Protein 6VOQ (pdb70)

Sequence (207 aa):
GMTEQQLREEMVQIGASLFSRGYATGSAGNLSLLLPDGNLLATPTGACLGELQAQRLSVVTLQGEWISGDKPSKEVTFHRAVYLHNPACKAIVHLHSHYLTALSCLQGLDPHNCIRPFTPYVVMRVGDVPVVPYYRPGDDRIAQALAGLAPRYNAFLLANHGPVVTGSSLREATNNTEELEETARLIFTLGNREIRYLTADEVKELR

Nearest PDB structures (foldseek):
  6voq-assembly1_A  TM=1.005E+00  e=3.680E-46  Klebsiella pneumoniae
  6vop-assembly1_A  TM=9.982E-01  e=2.047E-35  Escherichia coli
  1e4c-assembly1_P  TM=9.028E-01  e=2.929E-16  Escherichia coli
  7x78-assembly1_A  TM=9.027E-01  e=3.811E-15  Klebsiella pneumoniae
  2irp-assembly1_A  TM=8.419E-01  e=6.069E-13  Aquifex aeolicus VF5

Radius of gyration: 16.44 Å; Cα contacts (8 Å, |Δi|>4): 415; chains: 1; bounding box: 39×32×45 Å

Solvent-accessible surface area: 10432 Å² total; per-residue (Å²): 134,88,64,68,134,82,25,25,79,24,0,32,90,2,0,44,46,0,74,92,120,47,48,4,95,48,90,21,9,1,0,0,4,40,8,106,101,38,30,0,0,0,1,15,65,77,22,35,2,27,133,16,114,30,144,128,0,0,7,3,21,30,139,33,119,124,84,48,33,38,116,15,15,177,43,3,66,11,0,44,9,0,11,82,85,18,120,73,2,96,0,0,0,0,0,71,2,121,67,2,32,27,5,2,71,91,179,73,38,73,75,124,45,13,7,153,22,23,37,38,113,7,12,112,85,6,21,49,4,1,21,1,77,112,52,177,89,74,37,98,120,9,16,112,29,0,18,44,34,1,83,156,35,64,0,1,0,4,14,81,30,0,3,0,0,4,7,73,50,5,113,61,0,5,60,4,0,32,46,1,15,74,2,0,119,53,45,78,94,49,47,158,182,178,34,154,66,31,64,85,106,52,21,149,129,36,168

B-factor: mean 40.27, std 13.93, range [13.66, 108.91]

Structure (mmCIF, N/CA/C/O backbone):
data_6VOQ
#
_entry.id   6VOQ
#
_cell.length_a   76.436
_cell.length_b   76.436
_cell.length_c   181.682
_cell.angle_alpha   90.000
_cell.angle_beta   90.000
_cell.angle_gamma   90.000
#
_symmetry.space_group_name_H-M   'I 4 2 2'
#
loop_
_entity.id
_entity.type
_entity.pdbx_description
1 polymer Aldolase
2 non-polymer 'ZINC ION'
3 non-polymer 'CHLORIDE ION'
4 water water
#
loop_
_atom_site.group_PDB
_atom_site.id
_atom_site.type_symbol
_atom_site.label_atom_id
_atom_site.label_alt_id
_atom_site.label_comp_id
_atom_site.label_asym_id
_atom_site.label_entity_id
_atom_site.label_seq_id
_atom_site.pdbx_PDB_ins_code
_atom_site.Cartn_x
_atom_site.Cartn_y
_atom_site.Cartn_z
_atom_site.occupancy
_atom_site.B_iso_or_equiv
_atom_site.auth_seq_id
_atom_site.auth_comp_id
_atom_site.auth_asym_id
_atom_site.auth_atom_id
_atom_site.pdbx_PDB_model_num
ATOM 1 N N . GLY A 1 1 ? -8.45960 28.63795 42.62224 1.000 74.43801 0 GLY A N 1
ATOM 2 C CA . GLY A 1 1 ? -7.02911 28.86901 42.51945 1.000 63.00522 0 GLY A CA 1
ATOM 3 C C . GLY A 1 1 ? -6.23511 27.83741 43.29400 1.000 63.97518 0 GLY A C 1
ATOM 4 O O . GLY A 1 1 ? -6.52475 27.57322 44.46175 1.000 72.45991 0 GLY A O 1
ATOM 5 N N . MET A 1 2 ? -5.23701 27.25094 42.63810 1.000 57.87408 1 MET A N 1
ATOM 6 C CA . MET A 1 2 ? -4.37885 26.23290 43.23074 1.000 53.55727 1 MET A CA 1
ATOM 7 C C . MET A 1 2 ? -3.13340 26.87116 43.84406 1.000 52.86588 1 MET A C 1
ATOM 8 O O . MET A 1 2 ? -2.59485 27.85103 43.32269 1.000 54.49165 1 MET A O 1
ATOM 13 N N . THR A 1 3 ? -2.67616 26.30216 44.95856 1.000 53.65523 2 THR A N 1
ATOM 14 C CA . THR A 1 3 ? -1.45392 26.74439 45.61803 1.000 54.35513 2 THR A CA 1
ATOM 15 C C . THR A 1 3 ? -0.23090 26.04563 45.02843 1.000 53.88996 2 THR A C 1
ATOM 16 O O . THR A 1 3 ? -0.33658 25.06841 44.28361 1.000 58.19188 2 THR A O 1
ATOM 20 N N . GLU A 1 4 ? 0.95044 26.55938 45.39060 1.000 50.36976 3 GLU A N 1
ATOM 21 C CA . GLU A 1 4 ? 2.19440 25.96728 44.91108 1.000 46.74572 3 GLU A CA 1
ATOM 22 C C . GLU A 1 4 ? 2.32575 24.51396 45.34718 1.000 46.18948 3 GLU A C 1
ATOM 23 O O . GLU A 1 4 ? 2.84160 23.69041 44.58557 1.000 47.43876 3 GLU A O 1
ATOM 29 N N . GLN A 1 5 ? 1.87560 24.18640 46.56256 1.000 43.87681 4 GLN A N 1
ATOM 30 C CA . GLN A 1 5 ? 1.78036 22.79402 46.98813 1.000 48.57520 4 GLN A CA 1
ATOM 31 C C . GLN A 1 5 ? 1.09128 21.95531 45.92811 1.000 39.66035 4 GLN A C 1
ATOM 32 O O . GLN A 1 5 ? 1.67098 21.01574 45.37599 1.000 45.72829 4 GLN A O 1
ATOM 38 N N . GLN A 1 6 ? -0.16997 22.28535 45.64864 1.000 41.74212 5 GLN A N 1
ATOM 39 C CA . GLN A 1 6 ? -0.96456 21.47811 44.73867 1.000 45.77178 5 GLN A CA 1
ATOM 40 C C . GLN A 1 6 ? -0.43238 21.54874 43.32113 1.000 45.14262 5 GLN A C 1
ATOM 41 O O . GLN A 1 6 ? -0.52953 20.56560 42.57945 1.000 48.91855 5 GLN A O 1
ATOM 47 N N . LEU A 1 7 ? 0.13553 22.69170 42.93410 1.000 33.28354 6 LEU A N 1
ATOM 48 C CA . LEU A 1 7 ? 0.68997 22.81708 41.59393 1.000 34.57496 6 LEU A CA 1
ATOM 49 C C . LEU A 1 7 ? 1.91815 21.92639 41.43036 1.000 39.16349 6 LEU A C 1
ATOM 50 O O . LEU A 1 7 ? 2.03173 21.19251 40.44141 1.000 39.47581 6 LEU A O 1
ATOM 55 N N . ARG A 1 8 ? 2.83407 21.95311 42.40201 1.000 34.08042 7 ARG A N 1
ATOM 56 C CA . ARG A 1 8 ? 3.95533 21.02188 42.37101 1.000 34.94708 7 ARG A CA 1
ATOM 57 C C . ARG A 1 8 ? 3.45046 19.59080 42.37033 1.000 41.07415 7 ARG A C 1
ATOM 58 O O . ARG A 1 8 ? 3.94851 18.74189 41.62559 1.000 47.51787 7 ARG A O 1
ATOM 66 N N . GLU A 1 9 ? 2.44643 19.31706 43.19328 1.000 41.22080 8 GLU A N 1
ATOM 67 C CA . GLU A 1 9 ? 1.83214 18.00297 43.26078 1.000 45.67645 8 GLU A CA 1
ATOM 68 C C . GLU A 1 9 ? 1.21869 17.58459 41.92389 1.000 43.04703 8 GLU A C 1
ATOM 69 O O . GLU A 1 9 ? 1.48955 16.47648 41.43711 1.000 34.93132 8 GLU A O 1
ATOM 75 N N . GLU A 1 10 ? 0.40239 18.46218 41.32848 1.000 35.96446 9 GLU A N 1
ATOM 76 C CA . GLU A 1 10 ? -0.21996 18.18650 40.03999 1.000 37.86295 9 GLU A CA 1
ATOM 77 C C . GLU A 1 10 ? 0.82040 17.88874 38.96782 1.000 40.31518 9 GLU A C 1
ATOM 78 O O . GLU A 1 10 ? 0.61250 17.01460 38.11821 1.000 43.77164 9 GLU A O 1
ATOM 84 N N . MET A 1 11 ? 1.93897 18.61805 38.98038 1.000 32.83507 10 MET A N 1
ATOM 85 C CA . MET A 1 11 ? 2.95925 18.41133 37.96205 1.000 29.43835 10 MET A CA 1
ATOM 86 C C . MET A 1 11 ? 3.57602 17.02588 38.07628 1.000 26.69671 10 MET A C 1
ATOM 87 O O . MET A 1 11 ? 3.75346 16.34206 37.06681 1.000 31.52203 10 MET A O 1
ATOM 92 N N . VAL A 1 12 ? 3.91572 16.59904 39.29420 1.000 31.40544 11 VAL A N 1
ATOM 93 C CA . VAL A 1 12 ? 4.44224 15.25012 39.49985 1.000 32.31881 11 VAL A CA 1
ATOM 94 C C . VAL A 1 12 ? 3.43112 14.19722 39.05147 1.000 34.30145 11 VAL A C 1
ATOM 95 O O . VAL A 1 12 ? 3.77786 13.25036 38.33698 1.000 34.34411 11 VAL A O 1
ATOM 99 N N . GLN A 1 13 ? 2.17074 14.34206 39.46309 1.000 30.46173 12 GLN A N 1
ATOM 100 C CA . GLN A 1 13 ? 1.15997 13.34723 39.12153 1.000 38.68244 12 GLN A CA 1
ATOM 101 C C . GLN A 1 13 ? 0.94505 13.29203 37.61993 1.000 40.90363 12 GLN A C 1
ATOM 102 O O . GLN A 1 13 ? 0.90788 12.21194 37.02082 1.000 47.71139 12 GLN A O 1
ATOM 108 N N . ILE A 1 14 ? 0.80713 14.45417 36.99207 1.000 37.65175 13 ILE A N 1
ATOM 109 C CA . ILE A 1 14 ? 0.58066 14.47999 35.55850 1.000 35.67248 13 ILE A CA 1
ATOM 110 C C . ILE A 1 14 ? 1.76637 13.86801 34.81902 1.000 38.11109 13 ILE A C 1
ATOM 111 O O . ILE A 1 14 ? 1.58573 13.07031 33.89082 1.000 44.97131 13 ILE A O 1
ATOM 116 N N . GLY A 1 15 ? 2.98995 14.17402 35.25363 1.000 33.69406 14 GLY A N 1
ATOM 117 C CA . GLY A 1 15 ? 4.15707 13.52766 34.66736 1.000 26.50873 14 GLY A CA 1
ATOM 118 C C . GLY A 1 15 ? 4.08781 12.01287 34.74022 1.000 31.06252 14 GLY A C 1
ATOM 119 O O . GLY A 1 15 ? 4.28678 11.32423 33.73815 1.000 35.40528 14 GLY A O 1
ATOM 120 N N . ALA A 1 16 ? 3.77360 11.47694 35.91986 1.000 32.43888 15 ALA A N 1
ATOM 121 C CA . ALA A 1 16 ? 3.69374 10.02906 36.09319 1.000 37.99471 15 ALA A CA 1
ATOM 122 C C . ALA A 1 16 ? 2.61119 9.42119 35.20639 1.000 39.09447 15 ALA A C 1
ATOM 123 O O . ALA A 1 16 ? 2.80691 8.34678 34.62676 1.000 43.79104 15 ALA A O 1
ATOM 125 N N . SER A 1 17 ? 1.46180 10.09602 35.09550 1.000 40.24608 16 SER A N 1
ATOM 126 C CA . SER A 1 17 ? 0.36659 9.60611 34.26315 1.000 36.90429 16 SER A CA 1
ATOM 127 C C . SER A 1 17 ? 0.76251 9.57749 32.79476 1.000 34.44971 16 SER A C 1
ATOM 128 O O . SER A 1 17 ? 0.42299 8.63253 32.07054 1.000 38.57249 16 SER A O 1
ATOM 131 N N . LEU A 1 18 ? 1.48864 10.60249 32.34416 1.000 29.91708 17 LEU A N 1
ATOM 132 C CA . LEU A 1 18 ? 1.94510 10.63869 30.95980 1.000 31.58486 17 LEU A CA 1
ATOM 133 C C . LEU A 1 18 ? 3.00816 9.57660 30.70653 1.000 35.10530 17 LEU A C 1
ATOM 134 O O . LEU A 1 18 ? 3.02396 8.94771 29.64159 1.000 41.12138 17 LEU A O 1
ATOM 139 N N . PHE A 1 19 ? 3.90018 9.35740 31.67552 1.000 33.24314 18 PHE A N 1
ATOM 140 C CA . PHE A 1 19 ? 4.96338 8.37850 31.48434 1.000 33.79872 18 PHE A CA 1
ATOM 141 C C . PHE A 1 19 ? 4.41687 6.96032 31.49653 1.000 38.95862 18 PHE A C 1
ATOM 142 O O . PHE A 1 19 ? 4.76404 6.14754 30.63105 1.000 35.98958 18 PHE A O 1
ATOM 150 N N . SER A 1 20 ? 3.56692 6.63823 32.47120 1.000 38.68463 19 SER A N 1
ATOM 151 C CA . SER A 1 20 ? 3.08125 5.26644 32.56426 1.000 42.80208 19 SER A CA 1
ATOM 152 C C . SER A 1 20 ? 2.22855 4.88853 31.36092 1.000 33.63875 19 SER A C 1
ATOM 153 O O . SER A 1 20 ? 2.16875 3.71032 30.99515 1.000 38.68392 19 SER A O 1
ATOM 156 N N . ARG A 1 21 ? 1.58020 5.86134 30.72170 1.000 45.51837 20 ARG A N 1
ATOM 157 C CA . ARG A 1 21 ? 0.68970 5.57573 29.60574 1.000 45.46418 20 ARG A CA 1
ATOM 158 C C . ARG A 1 21 ? 1.34531 5.78792 28.24842 1.000 42.31934 20 ARG A C 1
ATOM 159 O O . ARG A 1 21 ? 0.65928 5.72811 27.22899 1.000 41.08308 20 ARG A O 1
ATOM 167 N N . GLY A 1 22 ? 2.65494 6.00643 28.20687 1.000 47.69637 21 GLY A N 1
ATOM 168 C CA . GLY A 1 22 ? 3.39225 5.94744 26.96335 1.000 40.94152 21 GLY A CA 1
ATOM 169 C C . GLY A 1 22 ? 3.53413 7.25771 26.22490 1.000 40.09678 21 GLY A C 1
ATOM 170 O O . GLY A 1 22 ? 4.22048 7.29290 25.19689 1.000 44.87715 21 GLY A O 1
ATOM 171 N N . TYR A 1 23 ? 2.90585 8.33376 26.71048 1.000 36.81525 22 TYR A N 1
ATOM 172 C CA . TYR A 1 23 ? 3.04124 9.63953 26.07317 1.000 34.65330 22 TYR A CA 1
ATOM 173 C C . TYR A 1 23 ? 4.45829 10.18191 26.18884 1.000 34.62002 22 TYR A C 1
ATOM 174 O O . TYR A 1 23 ? 4.89348 10.95490 25.32924 1.000 42.90482 22 TYR A O 1
ATOM 183 N N . ALA A 1 24 ? 5.18207 9.81619 27.24468 1.000 36.89563 23 ALA A N 1
ATOM 184 C CA . ALA A 1 24 ? 6.57780 10.20092 27.40163 1.000 48.42453 23 ALA A CA 1
ATOM 185 C C . ALA A 1 24 ? 7.41909 8.95747 27.62458 1.000 54.57960 23 ALA A C 1
ATOM 186 O O . ALA A 1 24 ? 7.02644 8.05526 28.37280 1.000 55.57883 23 ALA A O 1
ATOM 188 N N . THR A 1 25 ? 8.57307 8.91290 26.96385 1.000 58.36803 24 THR A N 1
ATOM 189 C CA . THR A 1 25 ? 9.51716 7.81617 27.11075 1.000 64.38054 24 THR A CA 1
ATOM 190 C C . THR A 1 25 ? 10.89085 8.37380 27.43999 1.000 64.42867 24 THR A C 1
ATOM 191 O O . THR A 1 25 ? 11.30241 9.39433 26.88526 1.000 64.19576 24 THR A O 1
ATOM 195 N N . GLY A 1 26 ? 11.59203 7.70055 28.34208 1.000 71.76797 25 GLY A N 1
ATOM 196 C CA . GLY A 1 26 ? 12.97771 8.05585 28.60402 1.000 74.19594 25 GLY A CA 1
ATOM 197 C C . GLY A 1 26 ? 13.09993 9.43937 29.20652 1.000 66.66424 25 GLY A C 1
ATOM 198 O O . GLY A 1 26 ? 12.37830 9.80358 30.13914 1.000 56.08659 25 GLY A O 1
ATOM 199 N N . SER A 1 27 ? 14.02640 10.22312 28.66359 1.000 70.98239 26 SER A N 1
ATOM 200 C CA . SER A 1 27 ? 14.31899 11.56645 29.14176 1.000 70.13550 26 SER A CA 1
ATOM 201 C C . SER A 1 27 ? 13.51612 12.64792 28.42663 1.000 62.84389 26 SER A C 1
ATOM 202 O O . SER A 1 27 ? 13.75811 13.83429 28.66714 1.000 70.08347 26 SER A O 1
ATOM 205 N N . ALA A 1 28 ? 12.57328 12.27555 27.56200 1.000 56.42084 27 ALA A N 1
ATOM 206 C CA . ALA A 1 28 ? 11.90499 13.23914 26.69380 1.000 48.95029 27 ALA A CA 1
ATOM 207 C C . ALA A 1 28 ? 10.70431 13.88212 27.37602 1.000 46.59352 27 ALA A C 1
ATOM 208 O O . ALA A 1 28 ? 9.95316 13.22555 28.10454 1.000 45.08725 27 ALA A O 1
ATOM 210 N N . GLY A 1 29 ? 10.52673 15.16680 27.12079 1.000 41.39858 28 GLY A N 1
ATOM 211 C CA . GLY A 1 29 ? 9.33941 15.87198 27.54692 1.000 39.06541 28 GLY A CA 1
ATOM 212 C C . GLY A 1 29 ? 9.60809 16.79031 28.72149 1.000 41.09627 28 GLY A C 1
ATOM 213 O O . GLY A 1 29 ? 10.54249 16.59404 29.50531 1.000 55.10306 28 GLY A O 1
ATOM 214 N N . ASN A 1 30 ? 8.77747 17.81811 28.84425 1.000 31.01603 29 ASN A N 1
ATOM 215 C CA . ASN A 1 30 ? 8.85268 18.71484 29.98444 1.000 37.79905 29 ASN A CA 1
ATOM 216 C C . ASN A 1 30 ? 7.50381 19.39809 30.17047 1.000 32.91923 29 ASN A C 1
ATOM 217 O O . ASN A 1 30 ? 6.70856 19.50733 29.23474 1.000 32.23649 29 ASN A O 1
ATOM 222 N N . LEU A 1 31 ? 7.25202 19.82777 31.39963 1.000 31.77886 30 LEU A N 1
ATOM 223 C CA . LEU A 1 31 ? 6.01669 20.49032 31.77783 1.000 28.42378 30 LEU A CA 1
ATOM 224 C C . LEU A 1 31 ? 6.36449 21.83112 32.39842 1.000 29.91172 30 LEU A C 1
ATOM 225 O O . LEU A 1 31 ? 7.40030 21.97374 33.05533 1.000 31.17613 30 LEU A O 1
ATOM 230 N N . SER A 1 32 ? 5.50363 22.82110 32.17095 1.000 26.24992 31 SER A N 1
ATOM 231 C CA . SER A 1 32 ? 5.61585 24.08428 32.88917 1.000 32.65515 31 SER A CA 1
ATOM 232 C C . SER A 1 32 ? 4.22648 24.62065 33.21285 1.000 34.10840 31 SER A C 1
ATOM 233 O O . SER A 1 32 ? 3.24163 24.29928 32.53761 1.000 36.16714 31 SER A O 1
ATOM 236 N N . LEU A 1 33 ? 4.15829 25.44935 34.25128 1.000 32.17041 32 LEU A N 1
ATOM 237 C CA . LEU A 1 33 ? 2.91455 26.12067 34.60678 1.000 35.48917 32 LEU A CA 1
ATOM 238 C C . LEU A 1 33 ? 3.23241 27.42019 35.33680 1.000 38.33617 32 LEU A C 1
ATOM 239 O O . LEU A 1 33 ? 4.23005 27.52167 36.05740 1.000 27.40078 32 LEU A O 1
ATOM 244 N N . LEU A 1 34 ? 2.36635 28.40984 35.14699 1.000 32.74724 33 LEU A N 1
ATOM 245 C CA . LEU A 1 34 ? 2.52328 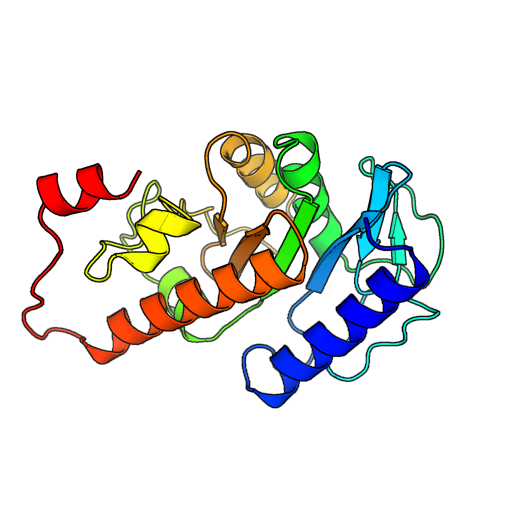29.69890 35.80651 1.000 32.32670 33 LEU A CA 1
ATOM 246 C C . LEU A 1 34 ? 2.14192 29.59812 37.27670 1.000 38.09491 33 LEU A C 1
ATOM 247 O O . LEU A 1 34 ? 1.07044 29.09203 37.61784 1.000 41.36244 33 LEU A O 1
ATOM 252 N N . LEU A 1 35 ? 3.01120 30.09431 38.13696 1.000 41.44667 34 LEU A N 1
ATOM 253 C CA . LEU A 1 35 ? 2.73018 30.16358 39.55665 1.000 39.94959 34 LEU A CA 1
ATOM 254 C C . LEU A 1 35 ? 1.92643 31.42032 39.86678 1.000 43.03046 34 LEU A C 1
ATOM 255 O O . LEU A 1 35 ? 1.83086 32.33001 39.03570 1.000 46.11652 34 LEU A O 1
ATOM 260 N N . PRO A 1 36 ? 1.30641 31.48084 41.04805 1.000 43.83748 35 PRO A N 1
ATOM 261 C CA . 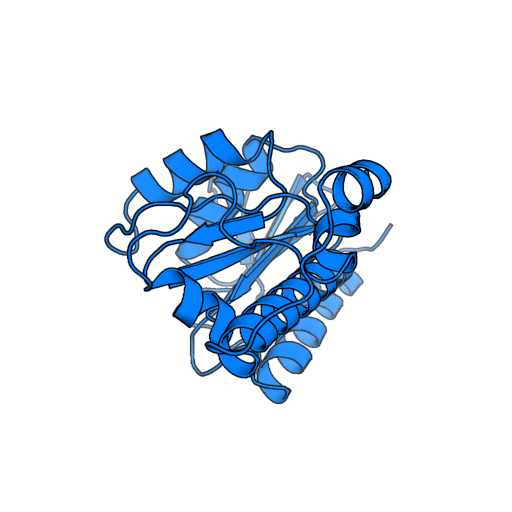PRO A 1 36 ? 0.56183 32.69685 41.42054 1.000 46.14257 35 PRO A CA 1
ATOM 262 C C . PRO A 1 36 ? 1.37414 33.97780 41.34087 1.000 48.92167 35 PRO A C 1
ATOM 263 O O . PRO A 1 36 ? 0.81294 35.02636 41.00129 1.000 55.17385 35 PRO A O 1
ATOM 267 N N . ASP A 1 37 ? 2.67388 33.93309 41.63309 1.000 46.95146 36 ASP A N 1
ATOM 268 C CA . ASP A 1 37 ? 3.51274 35.12756 41.62267 1.000 49.65512 36 ASP A CA 1
ATOM 269 C C . ASP A 1 37 ? 4.02174 35.48455 40.23119 1.000 55.20730 36 ASP A C 1
ATOM 270 O O . ASP A 1 37 ? 4.88756 36.36142 40.10424 1.000 61.75321 36 ASP A O 1
ATOM 275 N N . GLY A 1 38 ? 3.52351 34.81989 39.19295 1.000 41.35911 37 GLY A N 1
ATOM 276 C CA . GLY A 1 38 ? 3.96962 35.08115 37.84816 1.000 46.12800 37 GLY A CA 1
ATOM 277 C C . GLY A 1 38 ? 5.21586 34.34069 37.42760 1.000 43.80417 37 GLY A C 1
ATOM 278 O O . GLY A 1 38 ? 5.59383 34.42083 36.25576 1.000 53.35341 37 GLY A O 1
ATOM 279 N N . ASN A 1 39 ? 5.87198 33.62851 38.33320 1.000 38.54427 38 ASN A N 1
ATOM 280 C CA . ASN A 1 39 ? 7.01680 32.82398 37.94558 1.000 43.00356 38 ASN A CA 1
ATOM 281 C C . ASN A 1 39 ? 6.56111 31.48560 37.36602 1.000 43.48716 38 ASN A C 1
ATOM 282 O O . ASN A 1 39 ? 5.38709 31.10690 37.42357 1.000 39.37230 38 ASN A O 1
ATOM 287 N N . LEU A 1 40 ? 7.52099 30.75688 36.81509 1.000 41.73892 39 LEU A N 1
ATOM 288 C CA . LEU A 1 40 ? 7.26238 29.52661 36.08511 1.000 36.70943 39 LEU A CA 1
ATOM 289 C C . LEU A 1 40 ? 7.75122 28.33815 36.90198 1.000 37.64690 39 LEU A C 1
ATOM 290 O O . LEU A 1 40 ? 8.91254 28.30386 37.32085 1.000 33.60941 39 LEU A O 1
ATOM 295 N N . LEU A 1 41 ? 6.86413 27.37751 37.13371 1.000 37.83678 40 LEU A N 1
ATOM 296 C CA . LEU A 1 41 ? 7.24624 26.07354 37.65605 1.000 34.39572 40 LEU A CA 1
ATOM 297 C C . LEU A 1 41 ? 7.49061 25.14752 36.46873 1.000 38.01213 40 LEU A C 1
ATOM 298 O O . LEU A 1 41 ? 6.68609 25.10595 35.53458 1.000 43.69555 40 LEU A O 1
ATOM 303 N N . ALA A 1 42 ? 8.60392 24.42462 36.48475 1.000 32.89062 41 ALA A N 1
ATOM 304 C CA . ALA A 1 42 ? 8.95614 23.60710 35.33409 1.000 34.51799 41 ALA A CA 1
ATOM 305 C C . ALA A 1 42 ? 9.68003 22.35252 35.79422 1.000 37.49832 41 ALA A C 1
ATOM 306 O O . ALA A 1 42 ? 10.25819 22.31006 36.88158 1.000 37.11811 41 ALA A O 1
ATOM 308 N N . THR A 1 43 ? 9.63508 21.32522 34.94624 1.000 30.81326 42 THR A N 1
ATOM 309 C CA . THR A 1 43 ? 10.34591 20.09257 35.23385 1.000 26.81166 42 THR A CA 1
ATOM 310 C C . THR A 1 43 ? 11.84212 20.29538 35.00303 1.000 31.20059 42 THR A C 1
ATOM 311 O O . THR A 1 43 ? 12.24191 20.97272 34.05400 1.000 32.42552 42 THR A O 1
ATOM 315 N N . PRO A 1 44 ? 12.69155 19.74333 35.85757 1.000 41.59065 43 PRO A N 1
ATOM 316 C CA . PRO A 1 44 ? 14.11900 20.07230 35.78729 1.000 38.44685 43 PRO A CA 1
ATOM 317 C C . PRO A 1 44 ? 14.80170 19.37998 34.61626 1.000 40.27532 43 PRO A C 1
ATOM 318 O O . PRO A 1 44 ? 14.24213 18.51657 33.93637 1.000 43.20010 43 PRO A O 1
ATOM 322 N N . THR A 1 45 ? 16.04007 19.79877 34.37725 1.000 41.84247 44 THR A N 1
ATOM 323 C CA . THR A 1 45 ? 16.84373 19.24748 33.29453 1.000 42.20878 44 THR A CA 1
ATOM 324 C C . THR A 1 45 ? 17.12469 17.76111 33.51742 1.000 52.18096 44 THR A C 1
ATOM 325 O O . THR A 1 45 ? 17.15279 17.27152 34.64989 1.000 54.82865 44 THR A O 1
ATOM 329 N N . GLY A 1 46 ? 17.31608 17.03886 32.41440 1.000 57.57345 45 GLY A N 1
ATOM 330 C CA . GLY A 1 46 ? 17.67322 15.63414 32.46883 1.000 68.27713 45 GLY A CA 1
ATOM 331 C C . GLY A 1 46 ? 16.73190 14.79062 33.30317 1.000 73.74690 45 GLY A C 1
ATOM 332 O O . GLY A 1 46 ? 17.12098 13.74859 33.84211 1.000 84.43827 45 GLY A O 1
ATOM 333 N N . ALA A 1 47 ? 15.48771 15.23716 33.41611 1.000 66.45156 46 ALA A N 1
ATOM 334 C CA . ALA A 1 47 ? 14.49690 14.59246 34.25862 1.000 60.13912 46 ALA A CA 1
ATOM 335 C C . ALA A 1 47 ? 13.69033 13.57605 33.46456 1.000 60.39733 46 ALA A C 1
ATOM 336 O O . ALA A 1 47 ? 13.62215 13.61603 32.23217 1.000 64.51153 46 ALA A O 1
ATOM 338 N N . CYS A 1 48 ? 13.07787 12.65631 34.20105 1.000 53.99573 47 CYS A N 1
ATOM 339 C CA . CYS A 1 48 ? 12.17955 11.65307 33.65137 1.000 51.78838 47 CYS A CA 1
ATOM 340 C C . CYS A 1 48 ? 10.79685 11.89708 34.24046 1.000 47.94510 47 CYS A C 1
ATOM 341 O O . CYS A 1 48 ? 10.63392 11.90336 35.46553 1.000 50.28368 47 CYS A O 1
ATOM 344 N N . LEU A 1 49 ? 9.81027 12.12252 33.36978 1.000 40.00734 48 LEU A N 1
ATOM 345 C CA . LEU A 1 49 ? 8.48779 12.53741 33.82772 1.000 39.41097 48 LEU A CA 1
ATOM 346 C C . LEU A 1 49 ? 7.85971 11.55132 34.80155 1.000 42.98718 48 LEU A C 1
ATOM 347 O O . LEU A 1 49 ? 6.98250 11.94168 35.57734 1.000 44.40807 48 LEU A O 1
ATOM 352 N N . GLY A 1 50 ? 8.27430 10.29080 34.77846 1.000 42.79383 49 GLY A N 1
ATOM 353 C CA . GLY A 1 50 ? 7.76513 9.35901 35.75517 1.000 52.21509 49 GLY A CA 1
ATOM 354 C C . GLY A 1 50 ? 8.49249 9.35020 37.07717 1.000 52.30376 49 GLY A C 1
ATOM 355 O O . GLY A 1 50 ? 8.12557 8.57080 37.95560 1.000 53.96388 49 GLY A O 1
ATOM 356 N N . GLU A 1 51 ? 9.51194 10.18998 37.25184 1.000 52.74178 50 GLU A N 1
ATOM 357 C CA . GLU A 1 51 ? 10.33768 10.20031 38.45693 1.000 60.93413 50 GLU A CA 1
ATOM 358 C C . GLU A 1 51 ? 10.53154 11.62379 38.97911 1.000 58.70980 50 GLU A C 1
ATOM 359 O O . GLU A 1 51 ? 11.58499 11.96495 39.52051 1.000 65.37335 50 GLU A O 1
ATOM 365 N N . LEU A 1 52 ? 9.51956 12.47540 38.84039 1.000 49.77117 51 LEU A N 1
ATOM 366 C CA . LEU A 1 52 ? 9.62998 13.85692 39.29381 1.000 47.37993 51 LEU A CA 1
ATOM 367 C C . LEU A 1 52 ? 9.56179 13.95162 40.81774 1.000 45.89537 51 LEU A C 1
ATOM 368 O O . LEU A 1 52 ? 8.93822 13.12584 41.48767 1.000 47.85055 51 LEU A O 1
ATOM 373 N N . GLN A 1 53 ? 10.22407 14.96991 41.36230 1.000 46.37873 52 GLN A N 1
ATOM 374 C CA . GLN A 1 53 ? 10.21140 15.25805 42.79481 1.000 53.58945 52 GLN A CA 1
ATOM 375 C C . GLN A 1 53 ? 9.63389 16.65034 42.99745 1.000 48.61836 52 GLN A C 1
ATOM 376 O O . GLN A 1 53 ? 10.22432 17.63773 42.54760 1.000 58.68076 52 GLN A O 1
ATOM 382 N N . ALA A 1 54 ? 8.47404 16.71948 43.65633 1.000 39.69764 53 ALA A N 1
ATOM 383 C CA . ALA A 1 54 ? 7.78834 17.99400 43.85463 1.000 43.47744 53 ALA A CA 1
ATOM 384 C C . ALA A 1 54 ? 8.73427 19.03830 44.42276 1.000 48.71880 53 ALA A C 1
ATOM 385 O O . ALA A 1 54 ? 8.75656 20.19808 43.99394 1.000 48.44713 53 ALA A O 1
ATOM 387 N N . GLN A 1 55 ? 9.54522 18.62324 45.37230 1.000 44.46175 54 GLN A N 1
ATOM 388 C CA . GLN A 1 55 ? 10.39752 19.51517 46.11145 1.000 45.41964 54 GLN A CA 1
ATOM 389 C C . GLN A 1 55 ? 11.48915 20.14709 45.26995 1.000 48.87419 54 GLN A C 1
ATOM 390 O O . GLN A 1 55 ? 11.95960 21.22810 45.62863 1.000 46.50571 54 GLN A O 1
ATOM 396 N N . ARG A 1 56 ? 11.87153 19.53813 44.15073 1.000 45.50482 55 ARG A N 1
ATOM 397 C CA . ARG A 1 56 ? 13.01287 19.98548 43.36569 1.000 47.53436 55 ARG A CA 1
ATOM 398 C C . ARG A 1 56 ? 12.62350 20.47183 41.97496 1.000 39.28313 55 ARG A C 1
ATOM 399 O O . ARG A 1 56 ? 13.50471 20.74897 41.15287 1.000 40.42946 55 ARG A O 1
ATOM 407 N N . LEU A 1 57 ? 11.33074 20.60127 41.69791 1.000 36.16760 56 LEU A N 1
ATOM 408 C CA . LEU A 1 57 ? 10.90520 21.17856 40.43314 1.000 36.79707 56 LEU A CA 1
ATOM 409 C C . LEU A 1 57 ? 11.44827 22.59703 40.31078 1.000 40.69676 56 LEU A C 1
ATOM 410 O O . LEU A 1 57 ? 11.50792 23.34616 41.28823 1.000 45.24505 56 LEU A O 1
ATOM 415 N N . SER A 1 58 ? 11.87510 22.95049 39.10688 1.000 40.66564 57 SER A N 1
ATOM 416 C CA . SER A 1 58 ? 12.50302 24.23986 38.88737 1.000 32.64041 57 SER A CA 1
ATOM 417 C C . SER A 1 58 ? 11.48591 25.36359 38.97849 1.000 34.17615 57 SER A C 1
ATOM 418 O O . SER A 1 58 ? 10.31292 25.20504 38.63010 1.000 34.12403 57 SER A O 1
ATOM 421 N N . VAL A 1 59 ? 11.95711 26.51786 39.43793 1.000 35.66591 58 VAL A N 1
ATOM 422 C CA . VAL A 1 59 ? 11.20476 27.75993 39.35690 1.000 33.56370 58 VAL A CA 1
ATOM 423 C C . VAL A 1 59 ? 12.09577 28.79147 38.67776 1.000 38.15133 58 VAL A C 1
ATOM 424 O O . VAL A 1 59 ? 13.22724 29.02957 39.11792 1.000 42.85471 58 VAL A O 1
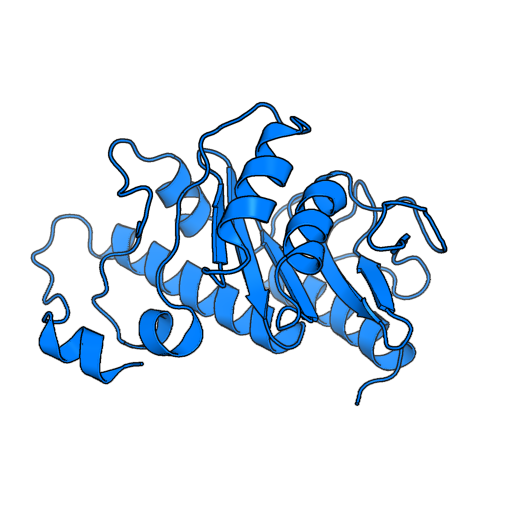ATOM 428 N N . VAL A 1 60 ? 11.58553 29.40027 37.61327 1.000 38.27506 59 VAL A N 1
ATOM 429 C CA . VAL A 1 60 ? 12.31576 30.37080 36.80946 1.000 43.09965 59 VAL A CA 1
ATOM 430 C C . VAL A 1 60 ? 11.36427 31.52061 36.48763 1.000 42.04223 59 VAL A C 1
ATOM 431 O O . VAL A 1 60 ? 10.14531 31.33352 36.41693 1.000 47.32906 59 VAL A O 1
ATOM 435 N N . THR A 1 61 ? 11.91437 32.72605 36.34424 1.000 42.67667 60 THR A N 1
ATOM 436 C CA . THR A 1 61 ? 11.12939 33.85777 35.86406 1.000 41.38842 60 THR A CA 1
ATOM 437 C C . THR A 1 61 ? 10.92739 33.74320 34.35559 1.000 44.83531 60 THR A C 1
ATOM 438 O O . THR A 1 61 ? 11.69129 33.07457 33.65388 1.000 40.19074 60 THR A O 1
ATOM 442 N N . LEU A 1 62 ? 9.88655 34.41786 33.85351 1.000 42.30272 61 LEU A N 1
ATOM 443 C CA . LEU A 1 62 ? 9.62492 34.39130 32.41985 1.000 43.61161 61 LEU A CA 1
ATOM 444 C C . LEU A 1 62 ? 10.77937 34.97943 31.61134 1.000 51.17976 61 LEU A C 1
ATOM 445 O O . LEU A 1 62 ? 10.88617 34.70455 30.41117 1.000 49.25988 61 LEU A O 1
ATOM 450 N N . GLN A 1 63 ? 11.65912 35.75494 32.23952 1.000 36.55546 62 GLN A N 1
ATOM 451 C CA . GLN A 1 63 ? 12.81042 36.31937 31.55413 1.000 37.55478 62 GLN A CA 1
ATOM 452 C C . GLN A 1 63 ? 14.04585 35.43824 31.65439 1.000 43.20214 62 GLN A C 1
ATOM 453 O O . GLN A 1 63 ? 15.11069 35.83839 31.17234 1.000 47.01015 62 GLN A O 1
ATOM 459 N N . GLY A 1 64 ? 13.93143 34.26214 32.26960 1.000 44.71054 63 GLY A N 1
ATOM 460 C CA . GLY A 1 64 ? 14.98927 33.27147 32.26480 1.000 44.42048 63 GLY A CA 1
ATOM 461 C C . GLY A 1 64 ? 15.83712 33.16919 33.51612 1.000 44.67286 63 GLY A C 1
ATOM 462 O O . GLY A 1 64 ? 16.81630 32.41707 33.51254 1.000 50.63422 63 GLY A O 1
ATOM 463 N N . GLU A 1 65 ? 15.49819 33.88662 34.58116 1.000 41.49798 64 GLU A N 1
ATOM 464 C CA . GLU A 1 65 ? 16.29142 33.84791 35.80316 1.000 45.37705 64 GLU A CA 1
ATOM 465 C C . GLU A 1 65 ? 15.87026 32.65050 36.64775 1.000 42.63624 64 GLU A C 1
ATOM 466 O O . GLU A 1 65 ? 14.69008 32.49675 36.97484 1.000 40.98572 64 GLU A O 1
ATOM 472 N N . TRP A 1 66 ? 16.84064 31.81570 37.00375 1.000 40.14275 65 TRP A N 1
ATOM 473 C CA . TRP A 1 66 ? 16.61276 30.60601 37.78890 1.000 44.68795 65 TRP A CA 1
ATOM 474 C C . TRP A 1 66 ? 16.39312 30.93983 39.27379 1.000 48.42243 65 TRP A C 1
ATOM 475 O O . TRP A 1 66 ? 17.25630 31.55103 39.90244 1.000 42.55875 65 TRP A O 1
ATOM 486 N N . ILE A 1 67 ? 15.24361 30.52742 39.83485 1.000 50.40771 66 ILE A N 1
ATOM 487 C CA . ILE A 1 67 ? 14.80078 30.97216 41.16108 1.000 47.27101 66 ILE A CA 1
ATOM 488 C C . ILE A 1 67 ? 14.87589 29.90871 42.24578 1.000 48.14271 66 ILE A C 1
ATOM 489 O O . ILE A 1 67 ? 15.36104 30.20796 43.34539 1.000 51.55045 66 ILE A O 1
ATOM 494 N N . SER A 1 68 ? 14.37078 28.69347 41.99879 1.000 48.81949 67 SER A N 1
ATOM 495 C CA . SER A 1 68 ? 14.49407 27.64938 43.00299 1.000 40.61081 67 SER A CA 1
ATOM 496 C C . SER A 1 68 ? 14.56862 26.29956 42.27121 1.000 39.45929 67 SER A C 1
ATOM 497 O O . SER A 1 68 ? 14.33123 26.20948 41.05971 1.000 39.28542 67 SER A O 1
ATOM 500 N N . GLY A 1 69 ? 14.96384 25.24769 42.99787 1.000 40.20519 68 GLY A N 1
ATOM 501 C CA . GLY A 1 69 ? 14.86301 23.90726 42.48080 1.000 39.30453 68 GLY A CA 1
ATOM 502 C C . GLY A 1 69 ? 16.06628 23.54611 41.62708 1.000 46.28964 68 GLY A C 1
ATOM 503 O O . GLY A 1 69 ? 17.04340 24.27644 41.52961 1.000 43.37924 68 GLY A O 1
ATOM 504 N N . ASP A 1 70 ? 15.97861 22.37909 40.99697 1.000 43.01087 69 ASP A N 1
ATOM 505 C CA . ASP A 1 70 ? 17.03315 21.99491 40.06886 1.000 45.35470 69 ASP A CA 1
ATOM 506 C C . ASP A 1 70 ? 17.02132 22.92083 38.86446 1.000 47.83840 69 ASP A C 1
ATOM 507 O O . ASP A 1 70 ? 16.02478 23.59352 38.58661 1.000 36.86455 69 ASP A O 1
ATOM 512 N N . LYS A 1 71 ? 18.13188 22.92742 38.12745 1.000 38.76304 70 LYS A N 1
ATOM 513 C CA . LYS A 1 71 ? 18.20532 23.76968 36.94393 1.000 38.44471 70 LYS A CA 1
ATOM 514 C C . LYS A 1 71 ? 17.09233 23.34933 35.98736 1.000 36.33536 70 LYS A C 1
ATOM 515 O O . LYS A 1 71 ? 16.82031 22.14700 35.84937 1.000 35.42391 70 LYS A O 1
ATOM 521 N N . PRO A 1 72 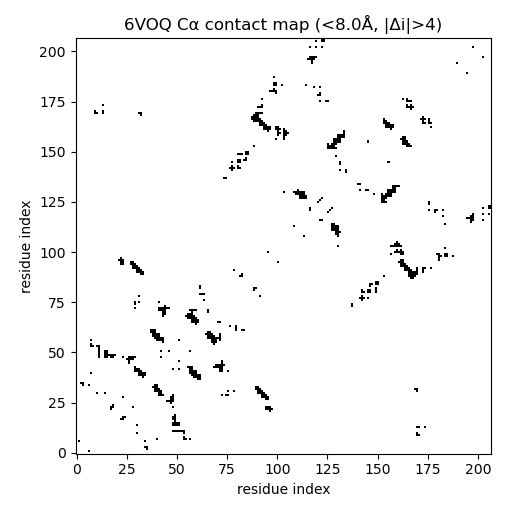? 16.38044 24.29539 35.37806 1.000 37.83795 71 PRO A N 1
ATOM 522 C CA . PRO A 1 72 ? 15.25168 23.92411 34.52168 1.000 33.18045 71 PRO A CA 1
ATOM 523 C C . PRO A 1 72 ? 15.70108 23.16083 33.28623 1.000 32.69578 71 PRO A C 1
ATOM 524 O O . PRO A 1 72 ? 16.85989 23.21051 32.86992 1.000 36.00247 71 PRO A O 1
ATOM 528 N N . SER A 1 73 ? 14.74829 22.44271 32.70254 1.000 31.26884 72 SER A N 1
ATOM 529 C CA . SER A 1 73 ? 14.93333 21.86455 31.38264 1.000 35.06384 72 SER A CA 1
ATOM 530 C C . SER A 1 73 ? 15.40449 22.93493 30.41043 1.000 43.38474 72 SER A C 1
ATOM 531 O O . SER A 1 73 ? 14.95720 24.08415 30.46601 1.000 48.01007 72 SER A O 1
ATOM 534 N N . LYS A 1 74 ? 16.32760 22.56059 29.52387 1.000 44.74829 73 LYS A N 1
ATOM 535 C CA . LYS A 1 74 ? 16.77566 23.50512 28.50411 1.000 43.26578 73 LYS A CA 1
ATOM 536 C C . LYS A 1 74 ? 15.64833 23.92587 27.56054 1.000 42.24861 73 LYS A C 1
ATOM 537 O O . LYS A 1 74 ? 15.70411 25.02305 26.99412 1.000 41.06625 73 LYS A O 1
ATOM 543 N N . GLU A 1 75 ? 14.61494 23.10034 27.39814 1.000 28.78199 74 GLU A N 1
ATOM 544 C CA . GLU A 1 75 ? 13.51334 23.45858 26.51711 1.000 38.63298 74 GLU A CA 1
ATOM 545 C C . GLU A 1 75 ? 12.54244 24.44470 27.15017 1.000 43.09979 74 GLU A C 1
ATOM 546 O O . GLU A 1 75 ? 11.63922 24.93502 26.45423 1.000 44.85934 74 GLU A O 1
ATOM 552 N N . VAL A 1 76 ? 12.71570 24.76051 28.43769 1.000 35.14644 75 VAL A N 1
ATOM 553 C CA . VAL A 1 76 ? 11.89609 25.78296 29.07742 1.000 42.33890 75 VAL A CA 1
ATOM 554 C C . VAL A 1 76 ? 12.11842 27.13678 28.41998 1.000 43.95387 75 VAL A C 1
ATOM 555 O O . VAL A 1 76 ? 11.24951 28.01447 28.49441 1.000 44.40239 75 VAL A O 1
ATOM 559 N N . THR A 1 77 ? 13.25736 27.30868 27.74180 1.000 40.03019 76 THR A N 1
ATOM 560 C CA . THR A 1 77 ? 13.50042 28.51153 26.95234 1.000 41.03500 76 THR A CA 1
ATOM 561 C C . THR A 1 77 ? 12.33793 28.81175 26.00952 1.000 39.75761 76 THR A C 1
ATOM 562 O O . THR A 1 77 ? 11.86132 29.95170 25.94476 1.000 45.51444 76 THR A O 1
ATOM 566 N N . PHE A 1 78 ? 11.86265 27.81126 25.26215 1.000 31.78814 77 PHE A N 1
ATOM 567 C CA . PHE A 1 78 ? 10.76945 28.11771 24.34864 1.000 27.04756 77 PHE A CA 1
ATOM 568 C C . PHE A 1 78 ? 9.39846 27.96359 24.99579 1.000 37.22028 77 PHE A C 1
ATOM 569 O O . PHE A 1 78 ? 8.41014 28.42240 24.42210 1.000 47.09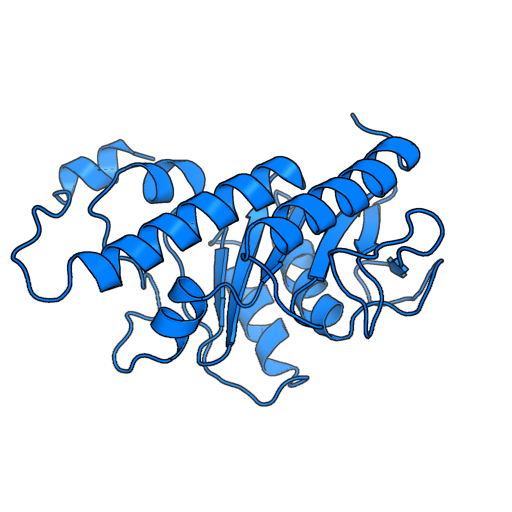472 77 PHE A O 1
ATOM 577 N N . HIS A 1 79 ? 9.31059 27.34626 26.17466 1.000 35.26845 78 HIS A N 1
ATOM 578 C CA . HIS A 1 79 ? 8.11715 27.51009 26.99508 1.000 26.09875 78 HIS A CA 1
ATOM 579 C C . HIS A 1 79 ? 7.87661 28.98255 27.29858 1.000 30.27709 78 HIS A C 1
ATOM 580 O O . HIS A 1 79 ? 6.76941 29.49644 27.11158 1.000 35.33663 78 HIS A O 1
ATOM 587 N N . ARG A 1 80 ? 8.91285 29.67170 27.78983 1.000 30.11837 79 ARG A N 1
ATOM 588 C CA . ARG A 1 80 ? 8.78243 31.07264 28.17605 1.000 34.70490 79 ARG A CA 1
ATOM 589 C C . ARG A 1 80 ? 8.34003 31.93946 27.01223 1.000 33.36966 79 ARG A C 1
ATOM 590 O O . ARG A 1 80 ? 7.51087 32.83493 27.19411 1.000 38.16546 79 ARG A O 1
ATOM 598 N N . ALA A 1 81 ? 8.87939 31.68907 25.81559 1.000 33.58908 80 ALA A N 1
ATOM 599 C CA . ALA A 1 81 ? 8.47591 32.45541 24.64228 1.000 39.15728 80 ALA A CA 1
ATOM 600 C C . ALA A 1 81 ? 6.96458 32.44472 24.45843 1.000 35.75549 80 ALA A C 1
ATOM 601 O O . ALA A 1 81 ? 6.37508 33.47952 24.13014 1.000 39.73946 80 ALA A O 1
ATOM 603 N N . VAL A 1 82 ? 6.31888 31.30424 24.70699 1.000 27.65085 81 VAL A N 1
ATOM 604 C CA . VAL A 1 82 ? 4.86431 31.23221 24.58896 1.000 32.21555 81 VAL A CA 1
ATOM 605 C C . VAL A 1 82 ? 4.19213 32.09266 25.65439 1.000 31.72706 81 VAL A C 1
ATOM 606 O O . VAL A 1 82 ? 3.30774 32.90149 25.35217 1.000 30.16718 81 VAL A O 1
ATOM 610 N N . TYR A 1 83 ? 4.58314 31.91063 26.91859 1.000 31.37129 82 TYR A N 1
ATOM 611 C CA . TYR A 1 83 ? 3.98527 32.68576 28.00173 1.000 37.28908 82 TYR A CA 1
ATOM 612 C C . TYR A 1 83 ? 4.10315 34.17965 27.74673 1.000 36.26063 82 TYR A C 1
ATOM 613 O O . TYR A 1 83 ? 3.16492 34.93183 28.01784 1.000 36.29666 82 TYR A O 1
ATOM 622 N N . LEU A 1 84 ? 5.25457 34.62860 27.23794 1.000 34.58194 83 LEU A N 1
ATOM 623 C CA . LEU A 1 84 ? 5.51706 36.04855 27.04952 1.000 32.83956 83 LEU A CA 1
ATOM 624 C C . LEU A 1 84 ? 4.69185 36.66815 25.93017 1.000 37.10796 83 LEU A C 1
ATOM 625 O O . LEU A 1 84 ? 4.71953 37.89535 25.77884 1.000 42.58751 83 LEU A O 1
ATOM 630 N N . HIS A 1 85 ? 3.96490 35.86459 25.14605 1.000 38.48705 84 HIS A N 1
ATOM 631 C CA . HIS A 1 85 ? 3.15096 36.39371 24.05960 1.000 37.22667 84 HIS A CA 1
ATOM 632 C C . HIS A 1 85 ? 1.76421 35.76742 24.03092 1.000 38.63885 84 HIS A C 1
ATOM 633 O O . HIS A 1 85 ? 1.11533 35.73733 22.98048 1.000 47.33178 84 HIS A O 1
ATOM 640 N N . ASN A 1 86 ? 1.29051 35.27979 25.17347 1.000 35.57900 85 ASN A N 1
ATOM 641 C CA . ASN A 1 86 ? -0.07629 34.79102 25.29673 1.000 35.85541 85 ASN A CA 1
ATOM 642 C C . ASN A 1 86 ? -0.48163 34.79504 26.76158 1.000 38.96598 85 ASN A C 1
ATOM 643 O O . ASN A 1 86 ? -0.16580 33.84604 27.48842 1.000 38.38670 85 ASN A O 1
ATOM 648 N N . PRO A 1 87 ? -1.16657 35.83456 27.24311 1.000 34.04578 86 PRO A N 1
ATOM 649 C CA . PRO A 1 87 ? -1.53427 35.84775 28.66600 1.000 40.23073 86 PRO A CA 1
ATOM 650 C C . PRO A 1 87 ? -2.56018 34.79569 29.03399 1.000 36.62743 86 PRO A C 1
ATOM 651 O O . PRO A 1 87 ? -2.72177 34.51257 30.22683 1.000 41.73706 86 PRO A O 1
ATOM 655 N N . ALA A 1 88 ? -3.23427 34.18411 28.05992 1.000 36.58330 87 ALA A N 1
ATOM 656 C CA . ALA A 1 88 ? -4.17075 33.11349 28.37331 1.000 33.33444 87 ALA A CA 1
ATOM 657 C C . ALA A 1 88 ? -3.46991 31.79896 28.69327 1.000 40.79203 87 ALA A C 1
ATOM 658 O O . ALA A 1 88 ? -4.10595 30.88102 29.21962 1.000 48.95564 87 ALA A O 1
ATOM 660 N N . CYS A 1 89 ? -2.17865 31.69518 28.41020 1.000 30.68833 88 CYS A N 1
ATOM 661 C CA . CYS A 1 89 ? -1.44490 30.44899 28.57677 1.000 36.01725 88 CYS A CA 1
ATOM 662 C C . CYS A 1 89 ? -0.95121 30.35314 30.01416 1.000 34.61515 88 CYS A C 1
ATOM 663 O O . CYS A 1 89 ? -0.12866 31.16110 30.44497 1.000 32.87755 88 CYS A O 1
ATOM 666 N N . LYS A 1 90 ? -1.45802 29.37131 30.75945 1.000 29.49726 89 LYS A N 1
ATOM 667 C CA . LYS A 1 90 ? -1.07479 29.17066 32.14689 1.000 29.94897 89 LYS A CA 1
ATOM 668 C C . LYS A 1 90 ? -0.25428 27.91140 32.36683 1.000 33.04747 89 LYS A C 1
ATOM 669 O O . LYS A 1 90 ? 0.23619 27.69803 33.48304 1.000 42.62440 89 LYS A O 1
ATOM 675 N N . ALA A 1 91 ? -0.09570 27.07915 31.34138 1.000 27.71320 90 ALA A N 1
ATOM 676 C CA . ALA A 1 91 ? 0.59694 25.80879 31.45405 1.000 29.25984 90 ALA A CA 1
ATOM 677 C C . ALA A 1 91 ? 0.89838 25.31051 30.05623 1.000 32.25079 90 ALA A C 1
ATOM 678 O O . ALA A 1 91 ? 0.11851 25.52553 29.12205 1.000 34.04899 90 ALA A O 1
ATOM 680 N N . ILE A 1 92 ? 2.04344 24.64433 29.93230 1.000 25.18069 91 ILE A N 1
ATOM 681 C CA . ILE A 1 92 ? 2.53762 24.13388 28.66619 1.000 24.29096 91 ILE A CA 1
ATOM 682 C C . ILE A 1 92 ? 2.97100 22.69596 28.87304 1.000 26.52134 91 ILE A C 1
ATOM 683 O O . ILE A 1 92 ? 3.68258 22.38664 29.83656 1.000 29.48289 91 ILE A O 1
ATOM 688 N N . VAL A 1 93 ? 2.53830 21.82344 27.97186 1.000 29.05150 92 VAL A N 1
ATOM 689 C CA . VAL A 1 93 ? 2.95560 20.43163 27.93706 1.000 23.33793 92 VAL A CA 1
ATOM 690 C C . VAL A 1 93 ? 3.75687 20.24898 26.66196 1.000 23.59830 92 VAL A C 1
ATOM 691 O O . VAL A 1 93 ? 3.26354 20.52793 25.56382 1.000 29.86438 92 VAL A O 1
ATOM 695 N N . HIS A 1 94 ? 5.00593 19.83726 26.80261 1.000 26.02443 93 HIS A N 1
ATOM 696 C CA . HIS A 1 94 ? 5.82748 19.48789 25.65780 1.000 23.56035 93 HIS A CA 1
ATOM 697 C C . HIS A 1 94 ? 6.18932 18.01624 25.75401 1.000 30.89812 93 HIS A C 1
ATOM 698 O O . HIS A 1 94 ? 6.75194 17.57506 26.76000 1.000 37.15133 93 HIS A O 1
ATOM 705 N N . LEU A 1 95 ? 5.85946 17.26267 24.71660 1.000 29.67883 94 LEU A N 1
ATOM 706 C CA . LEU A 1 95 ? 6.14660 15.84081 24.66501 1.000 30.87537 94 LEU A CA 1
ATOM 707 C C . LEU A 1 95 ? 6.69579 15.49546 23.29342 1.000 36.48290 94 LEU A C 1
ATOM 708 O O . LEU A 1 95 ? 6.52229 16.23933 22.32872 1.000 39.36575 94 LEU A O 1
ATOM 713 N N . HIS A 1 96 ? 7.37087 14.35473 23.21763 1.000 33.21762 95 HIS A N 1
ATOM 714 C CA . HIS A 1 96 ? 7.64679 13.72249 21.93438 1.000 24.57710 95 HIS A CA 1
ATOM 715 C C . HIS A 1 96 ? 6.67036 12.58782 21.69270 1.000 27.67762 95 HIS A C 1
ATOM 716 O O . HIS A 1 96 ? 7.07809 11.47461 21.34006 1.000 31.44957 95 HIS A O 1
ATOM 723 N N . SER A 1 97 ? 5.37675 12.84003 21.91703 1.000 24.42219 96 SER A N 1
ATOM 724 C CA . SER A 1 97 ? 4.39086 11.77320 21.80065 1.000 23.45795 96 SER A CA 1
ATOM 725 C C . SER A 1 97 ? 4.38497 11.24761 20.36907 1.000 28.56309 96 SER A C 1
ATOM 726 O O . SER A 1 97 ? 4.61251 11.99720 19.41298 1.000 26.51050 96 SER A O 1
ATOM 729 N N . HIS A 1 98 ? 4.16191 9.93956 20.23198 1.000 23.71288 97 HIS A N 1
ATOM 730 C CA . HIS A 1 98 ? 4.64067 9.22835 19.05243 1.000 21.89733 97 HIS A CA 1
ATOM 731 C C . HIS A 1 98 ? 4.03027 9.77965 17.76581 1.000 23.42826 97 HIS A C 1
ATOM 732 O O . HIS A 1 98 ? 4.74706 10.15007 16.82700 1.000 22.53271 97 HIS A O 1
ATOM 739 N N . TYR A 1 99 ? 2.70211 9.83969 17.70174 1.000 21.08387 98 TYR A N 1
ATOM 740 C CA . TYR A 1 99 ? 2.05425 10.18593 16.44599 1.000 26.88516 98 TYR A CA 1
ATOM 741 C C . TYR A 1 99 ? 2.14635 11.67411 16.13795 1.000 31.99194 98 TYR A C 1
ATOM 742 O O . TYR A 1 99 ? 2.24166 12.04509 14.96384 1.000 40.49214 98 TYR A O 1
ATOM 751 N N . LEU A 1 100 ? 2.15567 12.54035 17.15397 1.000 28.45485 99 LEU A N 1
ATOM 752 C CA . LEU A 1 100 ? 2.38373 13.95078 16.86726 1.000 22.21554 99 LEU A CA 1
ATOM 753 C C . LEU A 1 100 ? 3.81415 14.18915 16.40916 1.000 21.62199 99 LEU A C 1
ATOM 754 O O . LEU A 1 100 ? 4.04394 15.02931 15.53189 1.000 19.97866 99 LEU A O 1
ATOM 759 N N . THR A 1 101 ? 4.78006 13.45090 16.97362 1.000 20.35555 100 THR A N 1
ATOM 760 C CA . THR A 1 101 ? 6.15544 13.52806 16.49245 1.000 25.01430 100 THR A CA 1
ATOM 761 C C . THR A 1 101 ? 6.26637 12.98303 15.07348 1.000 26.97917 100 THR A C 1
ATOM 762 O O . THR A 1 101 ? 6.97844 13.55289 14.23671 1.000 26.18804 100 THR A O 1
ATOM 766 N N . ALA A 1 102 ? 5.59458 11.85778 14.80132 1.000 23.74964 101 ALA A N 1
ATOM 767 C CA . ALA A 1 102 ? 5.57210 11.30466 13.45121 1.000 27.02472 101 ALA A CA 1
ATOM 768 C C . ALA A 1 102 ? 5.04088 12.32848 12.46548 1.000 27.53963 101 ALA A C 1
ATOM 769 O O . ALA A 1 102 ? 5.68355 12.62862 11.45306 1.000 24.91807 101 ALA A O 1
ATOM 771 N N . LEU A 1 103 ? 3.86553 12.88374 12.76113 1.000 25.66906 102 LEU A N 1
ATOM 772 C CA . LEU A 1 103 ? 3.31467 13.94988 11.93966 1.000 30.39598 102 LEU A CA 1
ATOM 773 C C . LEU A 1 103 ? 4.31674 15.07739 11.73472 1.000 30.40753 102 LEU A C 1
ATOM 774 O O . LEU A 1 103 ? 4.34556 15.69215 10.66081 1.000 31.66416 102 LEU A O 1
ATOM 779 N N . SER A 1 104 ? 5.15777 15.34836 12.73622 1.000 27.44066 103 SER A N 1
ATOM 780 C CA . SER A 1 104 ? 6.09230 16.46751 12.64181 1.000 25.98750 103 SER A CA 1
ATOM 781 C C . SER A 1 104 ? 7.25902 16.18023 11.70942 1.000 21.47372 103 SER A C 1
ATOM 782 O O . SER A 1 104 ? 7.94683 17.12094 11.30521 1.000 28.89356 103 SER A O 1
ATOM 785 N N . CYS A 1 105 ? 7.49891 14.91445 11.36422 1.000 23.34953 104 CYS A N 1
ATOM 786 C CA . CYS A 1 105 ? 8.57203 14.53420 10.45170 1.000 22.56766 104 CYS A CA 1
ATOM 787 C C . CYS A 1 105 ? 8.12143 14.40527 9.00628 1.000 23.29349 104 CYS A C 1
ATOM 788 O O . CYS A 1 105 ? 8.93512 14.04321 8.15377 1.000 30.19194 104 CYS A O 1
ATOM 791 N N . LEU A 1 106 ? 6.86249 14.69136 8.70529 1.000 28.68710 105 LEU A N 1
ATOM 792 C CA . LEU A 1 106 ? 6.36135 14.52139 7.35329 1.000 29.63035 105 LEU A CA 1
ATOM 793 C C . LEU A 1 106 ? 6.71492 15.72341 6.48302 1.000 32.99567 105 LEU A C 1
ATOM 794 O O . LEU A 1 106 ? 6.87727 16.85093 6.95745 1.000 38.62774 105 LEU A O 1
ATOM 799 N N . GLN A 1 107 ? 6.84849 15.46244 5.19699 1.000 32.60791 106 GLN A N 1
ATOM 800 C CA . GLN A 1 107 ? 7.04574 16.50542 4.20833 1.000 34.22609 106 GLN A CA 1
ATOM 801 C C . GLN A 1 107 ? 5.68762 17.02828 3.75032 1.000 35.19514 106 GLN A C 1
ATOM 802 O O . GLN A 1 107 ? 4.68130 16.31133 3.78081 1.000 32.84915 106 GLN A O 1
ATOM 808 N N . GLY A 1 108 ? 5.65378 18.30245 3.37144 1.000 35.80885 107 GLY A N 1
ATOM 809 C CA . GLY A 1 108 ? 4.44244 18.87387 2.81327 1.000 32.55609 107 GLY A CA 1
ATOM 810 C C . GLY A 1 108 ? 3.35287 19.21538 3.80371 1.000 36.99905 107 GLY A C 1
ATOM 811 O O . GLY A 1 108 ? 2.19780 19.37310 3.39965 1.000 47.66352 107 GLY A O 1
ATOM 812 N N . LEU A 1 109 ? 3.67236 19.33164 5.08760 1.000 33.04495 108 LEU A N 1
ATOM 813 C CA . LEU A 1 109 ? 2.67692 19.75933 6.06574 1.000 34.90660 108 LEU A CA 1
ATOM 814 C C . LEU A 1 109 ? 2.21890 21.18641 5.79287 1.000 35.53349 108 LEU A C 1
ATOM 815 O O . LEU A 1 109 ? 3.01507 22.05428 5.42507 1.000 41.37172 108 LEU A O 1
ATOM 820 N N . ASP A 1 110 ? 0.93361 21.43052 5.97773 1.000 34.21454 109 ASP A N 1
ATOM 821 C CA . ASP A 1 110 ? 0.43209 22.80009 5.96239 1.000 38.86406 109 ASP A CA 1
ATOM 822 C C . ASP A 1 110 ? 1.01946 23.54963 7.15487 1.000 36.56276 109 ASP A C 1
ATOM 823 O O . ASP A 1 110 ? 0.67920 23.22605 8.29952 1.000 38.28807 109 ASP A O 1
ATOM 828 N N . PRO A 1 111 ? 1.88643 24.54047 6.95026 1.000 28.66402 110 PRO A N 1
ATOM 829 C CA . PRO A 1 111 ? 2.55430 25.17549 8.09870 1.000 31.53412 110 PRO A CA 1
ATOM 830 C C . PRO A 1 111 ? 1.62756 26.00580 8.96756 1.000 34.16968 110 PRO A C 1
ATOM 831 O O . PRO A 1 111 ? 2.01524 26.36018 10.08816 1.000 36.47412 110 PRO A O 1
ATOM 835 N N . HIS A 1 112 ? 0.43511 26.35373 8.48540 1.000 34.04611 111 HIS A N 1
ATOM 836 C CA . HIS A 1 112 ? -0.51309 27.11401 9.28669 1.000 38.10793 111 HIS A CA 1
ATOM 837 C C . HIS A 1 112 ? -1.54645 26.24435 9.98160 1.000 36.57983 111 HIS A C 1
ATOM 838 O O . HIS A 1 112 ? -2.17721 26.70367 10.93879 1.000 38.70214 111 HIS A O 1
ATOM 845 N N . ASN A 1 113 ? -1.74304 25.01399 9.52090 1.000 32.58725 112 ASN A N 1
ATOM 846 C CA . ASN A 1 113 ? -2.82031 24.17393 10.04085 1.000 29.87947 112 ASN A CA 1
ATOM 847 C C . ASN A 1 113 ? -2.52241 22.74721 9.57581 1.000 30.58371 112 ASN A C 1
ATOM 848 O O . ASN A 1 113 ? -2.97413 22.32525 8.51006 1.000 37.22113 112 ASN A O 1
ATOM 853 N N . CYS A 1 114 ? -1.75949 22.02020 10.38165 1.000 30.21689 113 CYS A N 1
ATOM 854 C CA . CYS A 1 114 ? -1.24755 20.72574 9.95866 1.000 29.72098 113 CYS A CA 1
ATOM 855 C C . CYS A 1 114 ? -2.21580 19.58362 10.21301 1.000 33.60946 113 CYS A C 1
ATOM 856 O O . CYS A 1 114 ? -1.96175 18.46679 9.75445 1.000 40.66949 113 CYS A O 1
ATOM 859 N N . ILE A 1 115 ? -3.30026 19.81653 10.93819 1.000 35.04076 114 ILE A N 1
ATOM 860 C CA . ILE A 1 115 ? -4.28222 18.77876 11.21131 1.000 38.22255 114 ILE A CA 1
ATOM 861 C C . ILE A 1 115 ? -5.57306 19.14087 10.48695 1.000 35.36876 114 ILE A C 1
ATOM 862 O O . ILE A 1 115 ? -6.27838 20.07707 10.87166 1.000 37.04998 114 ILE A O 1
ATOM 867 N N . ARG A 1 116 ? -5.87789 18.40269 9.43776 1.000 34.87972 115 ARG A N 1
ATOM 868 C CA . ARG A 1 116 ? -7.13129 18.53574 8.71306 1.000 31.94515 115 ARG A CA 1
ATOM 869 C C . ARG A 1 116 ? -8.24238 17.81826 9.47229 1.000 37.59436 115 ARG A C 1
ATOM 870 O O . ARG A 1 116 ? -8.23498 16.58458 9.55807 1.000 43.62353 115 ARG A O 1
ATOM 878 N N . PRO A 1 117 ? -9.22678 18.54410 10.00196 1.000 32.81626 116 PRO A N 1
ATOM 879 C CA . PRO A 1 117 ? -10.11692 17.95819 11.01667 1.000 30.28834 116 PRO A CA 1
ATOM 880 C C . PRO A 1 117 ? -11.12922 16.96863 10.43983 1.000 35.60398 116 PRO A C 1
ATOM 881 O O . PRO A 1 117 ? -11.84834 17.26344 9.47899 1.000 32.88243 116 PRO A O 1
ATOM 885 N N . PHE A 1 118 ? -11.17214 15.78030 11.05349 1.000 32.01480 117 PHE A N 1
ATOM 886 C CA . PHE A 1 118 ? -12.21581 14.78327 10.84610 1.000 32.90264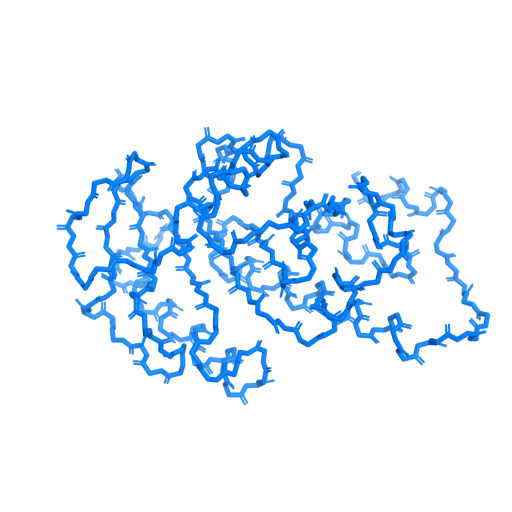 117 PHE A CA 1
ATOM 887 C C . PHE A 1 118 ? -12.92760 14.42536 12.14225 1.000 34.59661 117 PHE A C 1
ATOM 888 O O . PHE A 1 118 ? -13.75156 13.51109 12.14168 1.000 31.82175 117 PHE A O 1
ATOM 896 N N . THR A 1 119 ? -12.58955 15.07821 13.24928 1.000 33.77770 118 THR A N 1
ATOM 897 C CA . THR A 1 119 ? -13.28095 14.98311 14.52594 1.000 31.87904 118 THR A CA 1
ATOM 898 C C . THR A 1 119 ? -13.37231 16.38450 15.08195 1.000 36.12444 118 THR A C 1
ATOM 899 O O . THR A 1 119 ? -12.50623 17.22545 14.80458 1.000 37.94043 118 THR A O 1
ATOM 903 N N . PRO A 1 120 ? -14.42210 16.69587 15.85502 1.000 39.61042 119 PRO A N 1
ATOM 904 C CA . PRO A 1 120 ? -14.65772 18.08708 16.25865 1.000 44.16541 119 PRO A CA 1
ATOM 905 C C . PRO A 1 120 ? -13.78116 18.58485 17.39708 1.000 42.36455 119 PRO A C 1
ATOM 906 O O . PRO A 1 120 ? -13.67410 19.80422 17.58105 1.000 43.34495 119 PRO A O 1
ATOM 910 N N . TYR A 1 121 ? -13.13405 17.69866 18.14763 1.000 40.43792 120 TYR A N 1
ATOM 911 C CA . TYR A 1 121 ? -12.64859 18.07478 19.47161 1.000 39.60915 120 TYR A CA 1
ATOM 912 C C . TYR A 1 121 ? -11.37486 18.90947 19.42556 1.000 37.22111 120 TYR A C 1
ATOM 913 O O . TYR A 1 121 ? -11.21892 19.82491 20.23939 1.000 39.15694 120 TYR A O 1
ATOM 922 N N . VAL A 1 122 ? -10.47548 18.64871 18.47699 1.000 35.30107 121 VAL A N 1
ATOM 923 C CA . VAL A 1 122 ? -9.29890 19.50074 18.35284 1.000 34.79250 121 VAL A CA 1
ATOM 924 C C . VAL A 1 122 ? -9.70413 20.91187 17.93822 1.000 34.91803 121 VAL A C 1
ATOM 925 O O . VAL A 1 122 ? -9.10422 21.89841 18.37809 1.000 45.91693 121 VAL A O 1
ATOM 929 N N . VAL A 1 123 ? -10.73419 21.03411 17.10100 1.000 35.50122 122 VAL A N 1
ATOM 930 C CA . VAL A 1 123 ? -11.19336 22.35345 16.67466 1.000 34.75239 122 VAL A CA 1
ATOM 931 C C . VAL A 1 123 ? -11.78066 23.11703 17.84865 1.000 42.67914 122 VAL A C 1
ATOM 932 O O . VAL A 1 123 ? -11.54187 24.31999 18.00966 1.000 43.33991 122 VAL A O 1
ATOM 936 N N . MET A 1 124 ? -12.56514 22.43371 18.68231 1.000 39.73430 123 MET A N 1
ATOM 937 C CA . MET A 1 124 ? -13.24580 23.11917 19.77025 1.000 39.79598 123 MET A CA 1
ATOM 938 C C . MET A 1 124 ? -12.25680 23.59458 20.81370 1.000 47.08263 123 MET A C 1
ATOM 939 O O . MET A 1 124 ? -12.34236 24.73393 21.28626 1.000 57.10438 123 MET A O 1
ATOM 944 N N . ARG A 1 125 ? -11.30633 22.74017 21.17718 1.000 39.50507 124 ARG A N 1
ATOM 945 C CA . ARG A 1 125 ? -10.47575 22.99976 22.33762 1.000 38.20619 124 ARG A CA 1
ATOM 946 C C . ARG A 1 125 ? -9.11367 23.56860 21.98882 1.000 40.96635 124 ARG A C 1
ATOM 947 O O . ARG A 1 125 ? -8.51099 24.23613 22.83443 1.000 40.32628 124 ARG A O 1
ATOM 955 N N . VAL A 1 126 ? -8.62258 23.35379 20.77080 1.000 38.10561 125 VAL A N 1
ATOM 956 C CA . VAL A 1 126 ? -7.26504 23.77943 20.46116 1.000 36.62166 125 VAL A CA 1
ATOM 957 C C . VAL A 1 126 ? -7.29323 24.78733 19.32470 1.000 37.21364 125 VAL A C 1
ATOM 958 O O . VAL A 1 126 ? -6.74464 25.88882 19.44579 1.000 32.64336 125 VAL A O 1
ATOM 962 N N . GLY A 1 127 ? -7.94288 24.42901 18.22672 1.000 37.54098 126 GLY A N 1
ATOM 963 C CA . GLY A 1 127 ? -7.90555 25.22555 17.01752 1.000 28.49164 126 GLY A CA 1
ATOM 964 C C . GLY A 1 127 ? -6.83219 24.73742 16.06787 1.000 26.54246 126 GLY A C 1
ATOM 965 O O . GLY A 1 127 ? -6.37491 23.59730 16.13894 1.000 29.28712 126 GLY A O 1
ATOM 966 N N . ASP A 1 128 ? -6.41292 25.63231 15.17502 1.000 26.47854 127 ASP A N 1
ATOM 967 C CA . ASP A 1 128 ? -5.38922 25.27930 14.20441 1.000 27.01040 127 ASP A CA 1
ATOM 968 C C . ASP A 1 128 ? -4.05026 25.06621 14.89131 1.000 32.00184 127 ASP A C 1
ATOM 969 O O . ASP A 1 128 ? -3.75672 25.65938 15.93398 1.000 32.16625 127 ASP A O 1
ATOM 974 N N . VAL A 1 129 ? -3.22833 24.22122 14.27542 1.000 34.13748 128 VAL A N 1
ATOM 975 C CA . VAL A 1 129 ? -1.90871 23.88567 14.79352 1.000 30.25588 128 VAL A CA 1
ATOM 976 C C . VAL A 1 129 ? -0.84199 24.25238 13.76664 1.000 30.09422 128 VAL A C 1
ATOM 977 O O . VAL A 1 129 ? -0.68075 23.54815 12.76162 1.000 29.49988 128 VAL A O 1
ATOM 981 N N . PRO A 1 130 ? -0.08862 25.32752 13.97857 1.000 29.27012 129 PRO A N 1
ATOM 982 C CA . PRO A 1 130 ? 0.98935 25.68283 13.05115 1.000 26.62214 129 PRO A CA 1
ATOM 983 C C . PRO A 1 130 ? 2.20682 24.77901 13.21872 1.000 29.00915 129 PRO A C 1
ATOM 984 O O . PRO A 1 130 ? 2.34934 24.03096 14.18751 1.000 29.71709 129 PRO A O 1
ATOM 988 N N . VAL A 1 131 ? 3.10250 24.86756 12.24283 1.000 25.35693 130 VAL A N 1
ATOM 989 C CA . VAL A 1 131 ? 4.29768 24.04210 12.20685 1.000 27.52370 130 VAL A CA 1
ATOM 990 C C . VAL A 1 131 ? 5.50653 24.95750 12.25337 1.000 31.78188 130 VAL A C 1
ATOM 991 O O . VAL A 1 131 ? 5.59620 25.91848 11.48148 1.000 36.95102 130 VAL A O 1
ATOM 995 N N . VAL A 1 132 ? 6.41660 24.67497 13.17621 1.000 32.77409 131 VAL A N 1
ATOM 996 C CA . VAL A 1 132 ? 7.67324 25.40409 13.27045 1.000 31.80811 131 VAL A CA 1
ATOM 997 C C . VAL A 1 132 ? 8.70253 24.59606 12.49856 1.000 32.12726 131 VAL A C 1
ATOM 998 O O . VAL A 1 132 ? 8.76395 23.37105 12.67254 1.000 31.28274 131 VAL A O 1
ATOM 1002 N N . PRO A 1 133 ? 9.49228 25.21720 11.62245 1.000 27.14044 132 PRO A N 1
ATOM 1003 C CA . PRO A 1 133 ? 10.54173 24.47468 10.92153 1.000 25.91415 132 PRO A CA 1
ATOM 1004 C C . PRO A 1 133 ? 11.49494 23.79996 11.89546 1.000 28.35603 132 PRO A C 1
ATOM 1005 O O . PRO A 1 133 ? 11.59718 24.16399 13.07202 1.000 30.38853 132 PRO A O 1
ATOM 1009 N N . TYR A 1 134 ? 12.16921 22.76592 11.39763 1.000 33.50001 133 TYR A N 1
ATOM 1010 C CA . TYR A 1 134 ? 13.16612 22.09227 12.21192 1.000 30.18506 133 TYR A CA 1
ATOM 1011 C C . TYR A 1 134 ? 14.39248 22.97674 12.36319 1.000 34.80700 133 TYR A C 1
ATOM 1012 O O . TYR A 1 134 ? 14.86945 23.57919 11.39493 1.000 33.49994 133 TYR A O 1
ATOM 1021 N N . TYR A 1 135 ? 14.90611 23.03533 13.58890 1.000 31.82922 134 TYR A N 1
ATOM 1022 C CA . TYR A 1 135 ? 16.16494 23.69145 13.90231 1.000 33.37917 134 TYR A CA 1
ATOM 1023 C C . TYR A 1 135 ? 16.89197 22.85156 14.93665 1.000 31.59585 134 TYR A C 1
ATOM 1024 O O . TYR A 1 135 ? 16.26685 22.18493 15.76246 1.000 33.38665 134 TYR A O 1
ATOM 1033 N N . ARG A 1 136 ? 18.21569 22.91700 14.89764 1.000 38.76481 135 ARG A N 1
ATOM 1034 C CA . ARG A 1 136 ? 19.04106 22.24590 15.89141 1.000 42.85967 135 ARG A CA 1
ATOM 1035 C C . ARG A 1 136 ? 18.49368 22.51169 17.29207 1.000 42.71621 135 ARG A C 1
ATOM 1036 O O . ARG A 1 136 ? 18.11578 23.64885 17.60337 1.000 43.95264 135 ARG A O 1
ATOM 1044 N N . PRO A 1 137 ? 18.38672 21.49512 18.14226 1.000 44.21429 136 PRO A N 1
ATOM 1045 C CA . PRO A 1 137 ? 17.93038 21.72628 19.51830 1.000 43.38958 136 PRO A CA 1
ATOM 1046 C C . PRO A 1 137 ? 18.77014 22.78664 20.21552 1.000 45.56663 136 PRO A C 1
ATOM 1047 O O . PRO A 1 137 ? 20.00669 22.77208 20.15568 1.000 44.17223 136 PRO A O 1
ATOM 1051 N N . GLY A 1 138 ? 18.08185 23.73332 20.85756 1.000 44.56401 137 GLY A N 1
ATOM 1052 C CA . GLY A 1 138 ? 18.72627 24.87154 21.47582 1.000 36.53349 137 GLY A CA 1
ATOM 1053 C C . GLY A 1 138 ? 18.79601 26.10997 20.60796 1.000 40.11780 137 GLY A C 1
ATOM 1054 O O . GLY A 1 138 ? 19.19994 27.17006 21.10225 1.000 50.96903 137 GLY A O 1
ATOM 1055 N N . ASP A 1 139 ? 18.43454 26.00905 19.33026 1.000 40.51476 138 ASP A N 1
ATOM 1056 C CA . ASP A 1 139 ? 18.45414 27.16330 18.43979 1.000 41.62062 138 ASP A CA 1
ATOM 1057 C C . ASP A 1 139 ? 17.45249 28.21481 18.90346 1.000 47.94815 138 ASP A C 1
ATOM 1058 O O . ASP A 1 139 ? 16.29453 27.89846 19.19876 1.000 51.29898 138 ASP A O 1
ATOM 1063 N N . ASP A 1 140 ? 17.89542 29.47607 18.95644 1.000 41.01830 139 ASP A N 1
ATOM 1064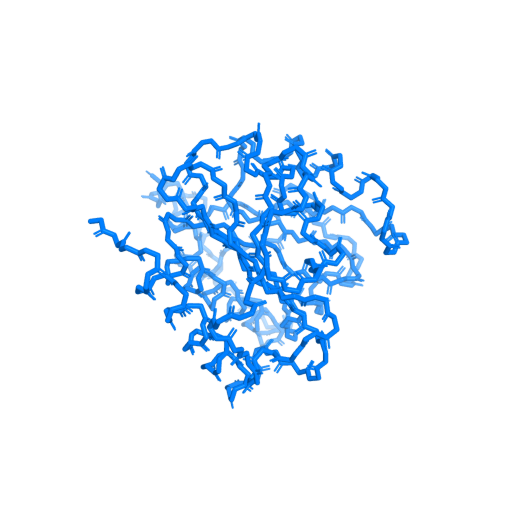 C CA . ASP A 1 140 ? 16.99012 30.53626 19.38422 1.000 42.83670 139 ASP A CA 1
ATOM 1065 C C . ASP A 1 140 ? 15.83604 30.73314 18.41460 1.000 38.94081 139 ASP A C 1
ATOM 1066 O O . ASP A 1 140 ? 14.78491 31.23380 18.82218 1.000 46.89522 139 ASP A O 1
ATOM 1071 N N . ARG A 1 141 ? 15.98887 30.31708 17.15468 1.000 38.43967 140 ARG A N 1
ATOM 1072 C CA . ARG A 1 141 ? 14.89114 30.42395 16.20058 1.000 39.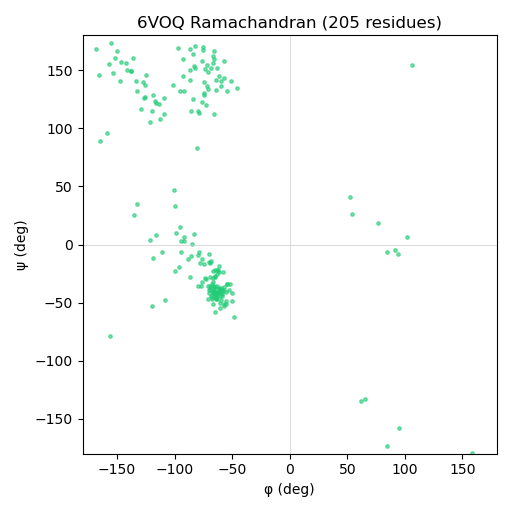58241 140 ARG A CA 1
ATOM 1073 C C . ARG A 1 141 ? 13.67069 29.61328 16.62064 1.000 41.40186 140 ARG A C 1
ATOM 1074 O O . ARG A 1 141 ? 12.55425 29.92296 16.18582 1.000 41.29863 140 ARG A O 1
ATOM 1082 N N . ILE A 1 142 ? 13.84712 28.58616 17.45096 1.000 35.68809 141 ILE A N 1
ATOM 1083 C CA . ILE A 1 142 ? 12.68926 27.83844 17.92438 1.000 32.12616 141 ILE A CA 1
ATOM 1084 C C . ILE A 1 142 ? 11.81535 28.73672 18.78098 1.000 31.70781 141 ILE A C 1
ATOM 1085 O O . ILE A 1 142 ? 10.64685 28.97808 18.46165 1.000 35.93127 141 ILE A O 1
ATOM 1090 N N . ALA A 1 143 ? 12.39175 29.29457 19.84714 1.000 31.32066 142 ALA A N 1
ATOM 1091 C CA . ALA A 1 143 ? 11.67741 30.24865 20.69249 1.000 34.85273 142 ALA A CA 1
ATOM 1092 C C . ALA A 1 143 ? 11.16031 31.45154 19.90456 1.000 39.09103 142 ALA A C 1
ATOM 1093 O O . ALA A 1 143 ? 10.07026 31.96132 20.19759 1.000 43.13226 142 ALA A O 1
ATOM 1095 N N . GLN A 1 144 ? 11.91424 31.91890 18.90877 1.000 32.99260 143 GLN A N 1
ATOM 1096 C CA . GLN A 1 144 ? 11.46081 33.06630 18.13037 1.000 41.09249 143 GLN A CA 1
ATOM 1097 C C . GLN A 1 144 ? 10.18042 32.73126 17.38320 1.000 36.82696 143 GLN A C 1
ATOM 1098 O O . GLN A 1 144 ? 9.21464 33.49930 17.40642 1.000 39.26849 143 GLN A O 1
ATOM 1104 N N . ALA A 1 145 ? 10.15192 31.57012 16.73048 1.000 34.05059 144 ALA A N 1
ATOM 1105 C CA . ALA A 1 145 ? 8.96022 31.15509 16.00085 1.000 31.82967 144 ALA A CA 1
ATOM 1106 C C . ALA A 1 145 ? 7.76205 31.02281 16.93361 1.000 29.59628 144 ALA A C 1
ATOM 1107 O O . ALA A 1 145 ? 6.66615 31.50265 16.62136 1.000 35.60116 144 ALA A O 1
ATOM 1109 N N . LEU A 1 146 ? 7.96635 30.40366 18.10063 1.000 28.78202 145 LEU A N 1
ATOM 1110 C CA . LEU A 1 146 ? 6.88609 30.22501 19.06243 1.000 27.61986 145 LEU A CA 1
ATOM 1111 C C . LEU A 1 146 ? 6.36630 31.56017 19.58903 1.000 35.00260 145 LEU A C 1
ATOM 1112 O O . LEU A 1 146 ? 5.15007 31.75116 19.71420 1.000 32.75918 145 LEU A O 1
ATOM 1117 N N . ALA A 1 147 ? 7.26154 32.50116 19.89490 1.000 34.66154 146 ALA A N 1
ATOM 1118 C CA . ALA A 1 147 ? 6.79898 33.80609 20.35456 1.000 36.42311 146 ALA A CA 1
ATOM 1119 C C . ALA A 1 147 ? 5.89736 34.47151 19.31967 1.000 37.67363 146 ALA A C 1
ATOM 1120 O O . ALA A 1 147 ? 4.89614 35.10205 19.67469 1.000 37.70866 146 ALA A O 1
ATOM 1122 N N . GLY A 1 148 ? 6.22999 34.33749 18.03259 1.000 37.65771 147 GLY A N 1
ATOM 1123 C CA . GLY A 1 148 ? 5.41415 34.95182 17.00243 1.000 30.13617 147 GLY A CA 1
ATOM 1124 C C . GLY A 1 148 ? 4.09170 34.25184 16.77322 1.000 33.02725 147 GLY A C 1
ATOM 1125 O O . GLY A 1 148 ? 3.11444 34.89104 16.37217 1.000 36.36281 147 GLY A O 1
ATOM 1126 N N . LEU A 1 149 ? 4.03740 32.94315 17.01713 1.000 27.83165 148 LEU A N 1
ATOM 1127 C CA . LEU A 1 149 ? 2.81372 32.17634 16.83337 1.000 29.92957 148 LEU A CA 1
ATOM 1128 C C . LEU A 1 149 ? 1.91813 32.20112 18.06185 1.000 31.04360 148 LEU A C 1
ATOM 1129 O O . LEU A 1 149 ? 0.69512 32.09991 17.93063 1.000 36.98596 148 LEU A O 1
ATOM 1134 N N . ALA A 1 150 ? 2.50437 32.35926 19.24528 1.000 28.51835 149 ALA A N 1
ATOM 1135 C CA . ALA A 1 150 ? 1.74571 32.22904 20.48706 1.000 33.11856 149 ALA A CA 1
ATOM 1136 C C . ALA A 1 150 ? 0.50161 33.11206 20.59233 1.000 32.46101 149 ALA A C 1
ATOM 1137 O O . ALA A 1 150 ? -0.46846 32.67342 21.23347 1.000 31.80542 149 ALA A O 1
ATOM 1139 N N . PRO A 1 151 ? 0.44836 34.33081 20.04328 1.000 31.04782 150 PRO A N 1
ATOM 1140 C CA . PRO A 1 151 ? -0.78101 35.12612 20.21362 1.000 34.12204 150 PRO A CA 1
ATOM 1141 C C . PRO A 1 151 ? -1.96713 34.59015 19.44464 1.000 37.52969 150 PRO A C 1
ATOM 1142 O O . PRO A 1 151 ? -3.09750 35.00106 19.72789 1.000 30.38136 150 PRO A O 1
ATOM 1146 N N . ARG A 1 152 ? -1.75707 33.69009 18.48621 1.000 38.13738 151 ARG A N 1
ATOM 1147 C CA . ARG A 1 152 ? -2.84120 33.22104 17.64646 1.000 36.03442 151 ARG A CA 1
ATOM 1148 C C . ARG A 1 152 ? -3.10061 31.72227 17.74369 1.000 35.75383 151 ARG A C 1
ATOM 1149 O O . ARG A 1 152 ? -4.14622 31.26100 17.26756 1.000 39.99122 151 ARG A O 1
ATOM 1157 N N . TYR A 1 153 ? -2.21369 30.95177 18.36044 1.000 26.87407 152 TYR A N 1
ATOM 1158 C CA . TYR A 1 153 ? -2.36007 29.50641 18.35066 1.000 33.86333 152 TYR A CA 1
ATOM 1159 C C . TYR A 1 153 ? -2.14265 28.95124 19.74630 1.000 32.82721 152 TYR A C 1
ATOM 1160 O O . TYR A 1 153 ? -1.26742 29.41648 20.47827 1.000 33.68073 152 TYR A O 1
ATOM 1169 N N . ASN A 1 154 ? -2.94247 27.95012 20.10911 1.000 26.32697 153 ASN A N 1
ATOM 1170 C CA . ASN A 1 154 ? -2.85057 27.34918 21.43017 1.000 29.06139 153 ASN A CA 1
ATOM 1171 C C . ASN A 1 154 ? -1.96863 26.11187 21.47376 1.000 34.26957 153 ASN A C 1
ATOM 1172 O O . ASN A 1 154 ? -1.71184 25.59378 22.56538 1.000 32.83992 153 ASN A O 1
ATOM 1177 N N . ALA A 1 155 ? -1.50241 25.63375 20.32556 1.000 22.96423 154 ALA A N 1
ATOM 1178 C CA . ALA A 1 155 ? -0.58722 24.50907 20.26440 1.000 22.25631 154 ALA A CA 1
ATOM 1179 C C . ALA A 1 155 ? 0.25733 24.66308 19.00757 1.000 32.34840 154 ALA A C 1
ATOM 1180 O O . ALA A 1 155 ? -0.09332 25.40657 18.09004 1.000 35.80212 154 ALA A O 1
ATOM 1182 N N . PHE A 1 156 ? 1.39350 23.97342 18.98582 1.000 30.42986 155 PHE A N 1
ATOM 1183 C CA . PHE A 1 156 ? 2.40355 24.15860 17.95411 1.000 26.97561 155 PHE A CA 1
ATOM 1184 C C . PHE A 1 156 ? 3.10009 22.83627 17.69261 1.000 30.33382 155 PHE A C 1
ATOM 1185 O O . PHE A 1 156 ? 3.39144 22.08460 18.62793 1.000 27.77802 155 PHE A O 1
ATOM 1193 N N . LEU A 1 157 ? 3.38900 22.56062 16.42874 1.000 24.80226 156 LEU A N 1
ATOM 1194 C CA . LEU A 1 157 ? 4.11755 21.35309 16.06801 1.000 26.98679 156 LEU A CA 1
ATOM 1195 C C . LEU A 1 157 ? 5.50883 21.77236 15.61779 1.000 29.01432 156 LEU A C 1
ATOM 1196 O O . LEU A 1 157 ? 5.65731 22.44245 14.58746 1.000 28.60517 156 LEU A O 1
ATOM 1201 N N . LEU A 1 158 ? 6.51685 21.40061 16.41044 1.000 20.90073 157 LEU A N 1
ATOM 1202 C CA . LEU A 1 158 ? 7.91334 21.59073 16.03577 1.000 27.37553 157 LEU A CA 1
ATOM 1203 C C . LEU A 1 158 ? 8.31944 20.47518 15.08292 1.000 27.84544 157 LEU A C 1
ATOM 1204 O O . LEU A 1 158 ? 8.31386 19.29990 15.46153 1.000 33.58799 157 LEU A O 1
ATOM 1209 N N . ALA A 1 159 ? 8.63575 20.83756 13.84423 1.000 32.37267 158 ALA A N 1
ATOM 1210 C CA . ALA A 1 159 ? 8.97200 19.84165 12.83869 1.000 32.05648 158 ALA A CA 1
ATOM 1211 C C . ALA A 1 159 ? 10.14476 18.98996 13.30832 1.000 22.90243 158 ALA A C 1
ATOM 1212 O O . ALA A 1 159 ? 11.05318 19.48198 13.97966 1.000 24.65300 158 ALA A O 1
ATOM 1214 N N . ASN A 1 160 ? 10.10595 17.69945 12.96807 1.000 22.99716 159 ASN A N 1
ATOM 1215 C CA . ASN A 1 160 ? 11.15626 16.74611 13.34289 1.000 28.94828 159 ASN A CA 1
ATOM 1216 C C . ASN A 1 160 ? 11.43144 16.77245 14.84305 1.000 27.75066 159 ASN A C 1
ATOM 1217 O O . ASN A 1 160 ? 12.57837 16.70425 15.28752 1.000 26.93373 159 ASN A O 1
ATOM 1222 N N . HIS A 1 161 ? 10.37236 16.87284 15.63550 1.000 22.74294 160 HIS A N 1
ATOM 1223 C CA . HIS A 1 161 ? 10.56515 17.08844 17.05786 1.000 22.75141 160 HIS A CA 1
ATOM 1224 C C . HIS A 1 161 ? 9.36427 16.61745 17.86125 1.000 26.49241 160 HIS A C 1
ATOM 1225 O O . HIS A 1 161 ? 9.40738 15.53859 18.46317 1.000 24.17867 160 HIS A O 1
ATOM 1232 N N . GLY A 1 162 ? 8.29720 17.42258 17.89215 1.000 24.18510 161 GLY A N 1
ATOM 1233 C CA . GLY A 1 162 ? 7.11006 17.08622 18.64304 1.000 28.65233 161 GLY A CA 1
ATOM 1234 C C . GLY A 1 162 ? 6.23475 18.27691 19.00471 1.000 30.41100 161 GLY A C 1
ATOM 1235 O O . GLY A 1 162 ? 6.53623 19.43014 18.66293 1.000 27.15923 161 GLY A O 1
ATOM 1236 N N . PRO A 1 163 ? 5.13197 18.01012 19.71373 1.000 26.68167 162 PRO A N 1
ATOM 1237 C CA . PRO A 1 163 ? 4.16099 19.06291 20.02040 1.000 27.95132 162 PRO A CA 1
ATOM 1238 C C . PRO A 1 163 ? 4.52522 19.90916 21.23299 1.000 30.00793 162 PRO A C 1
ATOM 1239 O O . PRO A 1 163 ? 5.20553 19.47210 22.16363 1.000 32.45631 162 PRO A O 1
ATOM 1243 N N . VAL A 1 164 ? 4.02641 21.13919 21.20884 1.000 24.34271 163 VAL A N 1
ATOM 1244 C CA . VAL A 1 164 ? 4.07268 22.06776 22.32731 1.000 25.77006 163 VAL A CA 1
ATOM 1245 C C . VAL A 1 164 ? 2.64387 22.56542 22.49588 1.000 32.71953 163 VAL A C 1
ATOM 1246 O O . VAL A 1 164 ? 2.10003 23.20017 21.58313 1.000 31.08206 163 VAL A O 1
ATOM 1250 N N . VAL A 1 165 ? 2.02472 22.26690 23.64067 1.000 29.26351 164 VAL A N 1
ATOM 1251 C CA . VAL A 1 165 ? 0.58422 22.43754 23.81999 1.000 25.08175 164 VAL A CA 1
ATOM 1252 C C . VAL A 1 165 ? 0.31308 23.29920 25.04701 1.000 28.95731 164 VAL A C 1
ATOM 1253 O O . VAL A 1 165 ? 0.79285 22.98790 26.14727 1.000 25.83303 164 VAL A O 1
ATOM 1257 N N . THR A 1 166 ? -0.47274 24.36499 24.86560 1.000 22.22043 165 THR A N 1
ATOM 1258 C CA . THR A 1 166 ? -0.81545 25.25775 25.96910 1.000 29.63358 165 THR A CA 1
ATOM 1259 C C . THR A 1 166 ? -2.17772 24.90640 26.55162 1.000 29.27029 165 THR A C 1
ATOM 1260 O O . THR A 1 166 ? -2.94686 24.11923 25.99601 1.000 25.82673 165 THR A O 1
ATOM 1264 N N . GLY A 1 167 ? -2.46521 25.51014 27.69495 1.000 31.06819 166 GLY A N 1
ATOM 1265 C CA . GLY A 1 167 ? -3.74848 25.33153 28.33848 1.000 25.33148 166 GLY A CA 1
ATOM 1266 C C . GLY A 1 167 ? -3.92441 26.33511 29.45373 1.000 32.96862 166 GLY A C 1
ATOM 1267 O O . GLY A 1 167 ? -2.97623 27.01882 29.85871 1.000 33.45170 166 GLY A O 1
ATOM 1268 N N . SER A 1 168 ? -5.16303 26.41594 29.94548 1.000 34.81622 167 SER A N 1
ATOM 1269 C CA . SER A 1 168 ? -5.49712 27.30041 31.05748 1.000 37.45878 167 SER A CA 1
ATOM 1270 C C . SER A 1 168 ? -5.09872 26.71305 32.40138 1.000 36.02153 167 SER A C 1
ATOM 1271 O O . SER A 1 168 ? -5.19653 27.40872 33.41755 1.000 40.60407 167 SER A O 1
ATOM 1274 N N . SER A 1 169 ? -4.68476 25.45044 32.42057 1.000 34.93414 168 SER A N 1
ATOM 1275 C CA . SER A 1 169 ? -4.09940 24.80011 33.58065 1.000 33.27122 168 SER A CA 1
ATOM 1276 C C . SER A 1 169 ? -3.23151 23.66079 33.06305 1.000 37.60581 168 SER A C 1
ATOM 1277 O O . SER A 1 169 ? -3.22831 23.36311 31.86623 1.000 44.64106 168 SER A O 1
ATOM 1280 N N . LEU A 1 170 ? -2.48391 23.01604 33.96368 1.000 36.13010 169 LEU A N 1
ATOM 1281 C CA . LEU A 1 170 ? -1.69316 21.87077 33.52317 1.000 34.66247 169 LEU A CA 1
ATOM 1282 C C . LEU A 1 170 ? -2.58674 20.71428 33.09408 1.000 34.88113 169 LEU A C 1
ATOM 1283 O O . LEU A 1 170 ? -2.30396 20.05114 32.09224 1.000 37.17519 169 LEU A O 1
ATOM 1288 N N . ARG A 1 171 ? -3.67436 20.45966 33.82119 1.000 33.08758 170 ARG A N 1
ATOM 1289 C CA . ARG A 1 171 ? -4.53776 19.35426 33.42380 1.000 38.21372 170 ARG A CA 1
ATOM 1290 C C . ARG A 1 171 ? -5.22763 19.64250 32.09633 1.000 39.03898 170 ARG A C 1
ATOM 1291 O O . ARG A 1 171 ? -5.42591 18.73167 31.28564 1.000 44.21188 170 ARG A O 1
ATOM 1299 N N . GLU A 1 172 ? -5.61206 20.89840 31.85790 1.000 36.87154 171 GLU A N 1
ATOM 1300 C CA . GLU A 1 172 ? -6.26171 21.23370 30.59798 1.000 31.70336 171 GLU A CA 1
ATOM 1301 C C . GLU A 1 172 ? -5.27642 21.15116 29.43856 1.000 33.99099 171 GLU A C 1
ATOM 1302 O O . GLU A 1 172 ? -5.62681 20.68188 28.34826 1.000 35.93542 171 GLU A O 1
ATOM 1308 N N . ALA A 1 173 ? -4.03460 21.58791 29.65786 1.000 28.68203 172 ALA A N 1
ATOM 1309 C CA . ALA A 1 173 ? -3.01004 21.43493 28.63175 1.000 30.91767 172 ALA A CA 1
ATOM 1310 C C . ALA A 1 173 ? -2.71081 19.96161 28.37915 1.000 31.91744 172 ALA A C 1
ATOM 1311 O O . ALA A 1 173 ? -2.48215 19.55374 27.23435 1.000 34.26873 172 ALA A O 1
ATOM 1313 N N . THR A 1 174 ? -2.73625 19.14208 29.43238 1.000 26.73994 173 THR A N 1
ATOM 1314 C CA . THR A 1 174 ? -2.53397 17.71050 29.24996 1.000 29.02993 173 THR A CA 1
ATOM 1315 C C . THR A 1 174 ? -3.68660 17.08648 28.47335 1.000 33.13985 173 THR A C 1
ATOM 1316 O O . THR A 1 174 ? -3.47054 16.23596 27.60297 1.000 31.57318 173 THR A O 1
ATOM 1320 N N . ASN A 1 175 ? -4.91892 17.49613 28.77715 1.000 29.26228 174 ASN A N 1
ATOM 1321 C CA . ASN A 1 175 ? -6.06929 17.00566 28.02608 1.000 28.92616 174 ASN A CA 1
ATOM 1322 C C . ASN A 1 175 ? -6.00866 17.46034 26.57388 1.000 27.69998 174 ASN A C 1
ATOM 1323 O O . ASN A 1 175 ? -6.29815 16.67703 25.66369 1.000 29.18015 174 ASN A O 1
ATOM 1328 N N . ASN A 1 176 ? -5.63052 18.71979 26.33458 1.000 31.27264 175 ASN A N 1
ATOM 1329 C CA . ASN A 1 176 ? -5.41526 19.17889 24.96139 1.000 34.04804 175 ASN A CA 1
ATOM 1330 C C . ASN A 1 176 ? -4.35522 18.34930 24.25569 1.000 31.21303 175 ASN A C 1
ATOM 1331 O O . ASN A 1 176 ? -4.52143 17.98649 23.08773 1.000 31.04650 175 ASN A O 1
ATOM 1336 N N . THR A 1 177 ? -3.24688 18.06361 24.94653 1.000 21.73595 176 THR A N 1
ATOM 1337 C CA . THR A 1 177 ? -2.18861 17.25755 24.35873 1.000 24.97258 176 THR A CA 1
ATOM 1338 C C . THR A 1 177 ? -2.68211 15.85860 24.04249 1.000 28.34090 176 THR A C 1
ATOM 1339 O O . THR A 1 177 ? -2.38554 15.31454 22.97127 1.000 29.85824 176 THR A O 1
ATOM 1343 N N . GLU A 1 178 ? -3.42491 15.25370 24.97047 1.000 28.82872 177 GLU A N 1
ATOM 1344 C CA . GLU A 1 178 ? -3.91982 13.90841 24.73131 1.000 30.96881 177 GLU A CA 1
ATOM 1345 C C . GLU A 1 178 ? -4.90980 13.89400 23.57988 1.000 23.16845 177 GLU A C 1
ATOM 1346 O O . GLU A 1 178 ? -4.91384 12.95803 22.77652 1.000 30.68316 177 GLU A O 1
ATOM 1352 N N . GLU A 1 179 ? -5.74985 14.92456 23.48141 1.000 23.74225 178 GLU A N 1
ATOM 1353 C CA . GLU A 1 179 ? -6.66580 15.01955 22.35329 1.000 28.16314 178 GLU A CA 1
ATOM 1354 C C . GLU A 1 179 ? -5.90386 15.18385 21.04245 1.000 32.57051 178 GLU A C 1
ATOM 1355 O O . GLU A 1 179 ? -6.24049 14.54686 20.03981 1.000 29.31106 178 GLU A O 1
ATOM 1361 N N . LEU A 1 180 ? -4.85999 16.01478 21.03836 1.000 31.03984 179 LEU A N 1
ATOM 1362 C CA . LEU A 1 180 ? -4.06839 16.19923 19.82896 1.000 30.36879 179 LEU A CA 1
ATOM 1363 C C . LEU A 1 180 ? -3.37239 14.90927 19.42790 1.000 29.37841 179 LEU A C 1
ATOM 1364 O O . LEU A 1 180 ? -3.36778 14.54019 18.24862 1.000 32.62374 179 LEU A O 1
ATOM 1369 N N . GLU A 1 181 ? -2.75523 14.22081 20.39493 1.000 22.27743 180 GLU A N 1
ATOM 1370 C CA . GLU A 1 181 ? -2.02918 13.00023 20.07086 1.000 23.28059 180 GLU A CA 1
ATOM 1371 C C . GLU A 1 181 ? -2.97115 11.94489 19.51492 1.000 29.52608 180 GLU A C 1
ATOM 1372 O O . GLU A 1 181 ? -2.65436 11.27417 18.52633 1.000 29.74855 180 GLU A O 1
ATOM 1378 N N . GLU A 1 182 ? -4.15239 11.81772 20.12003 1.000 20.93881 181 GLU A N 1
ATOM 1379 C CA . GLU A 1 182 ? -5.16651 10.89565 19.63120 1.000 29.69975 181 GLU A CA 1
ATOM 1380 C C . GLU A 1 182 ? -5.60296 11.24607 18.21376 1.000 29.95244 181 GLU A C 1
ATOM 1381 O O . GLU A 1 182 ? -5.85681 10.35632 17.39427 1.000 37.51574 181 GLU A O 1
ATOM 1387 N N . THR A 1 183 ? -5.69212 12.53746 17.90303 1.000 26.01052 182 THR A N 1
ATOM 1388 C CA . THR A 1 183 ? -6.05035 12.94247 16.54998 1.000 25.05144 182 THR A CA 1
ATOM 1389 C C . THR A 1 183 ? -4.92187 12.64805 15.56435 1.000 25.73495 182 THR A C 1
ATOM 1390 O O . THR A 1 183 ? -5.16960 12.15984 14.45786 1.000 25.78366 182 THR A O 1
ATOM 1394 N N . ALA A 1 184 ? -3.67694 12.92064 15.95380 1.000 24.62132 183 ALA A N 1
ATOM 1395 C CA . ALA A 1 184 ? -2.54496 12.54295 15.11982 1.000 20.68320 183 ALA A CA 1
ATOM 1396 C C . ALA A 1 184 ? -2.49597 11.03547 14.92462 1.000 21.89498 183 ALA A C 1
ATOM 1397 O O . ALA A 1 184 ? -2.25746 10.55036 13.81606 1.000 24.79968 183 ALA A O 1
ATOM 1399 N N . ARG A 1 185 ? -2.76099 10.27912 15.98566 1.000 21.45866 184 ARG A N 1
ATOM 1400 C CA . ARG A 1 185 ? -2.77426 8.83031 15.86162 1.000 24.69360 184 ARG A CA 1
ATOM 1401 C C . ARG A 1 185 ? -3.84973 8.37421 14.87770 1.000 27.79059 184 ARG A C 1
ATOM 1402 O O . ARG A 1 185 ? -3.64198 7.43219 14.10224 1.000 28.04787 184 ARG A O 1
ATOM 1410 N N . LEU A 1 186 ? -5.00438 9.03594 14.89095 1.000 27.76549 185 LEU A N 1
ATOM 1411 C CA . LEU A 1 186 ? -6.06336 8.66570 13.96760 1.000 25.30495 185 LEU A CA 1
ATOM 1412 C C . LEU A 1 186 ? -5.63831 8.88286 12.52716 1.000 28.03888 185 LEU A C 1
ATOM 1413 O O . LEU A 1 186 ? -6.01872 8.10232 11.64889 1.000 32.35890 185 LEU A O 1
ATOM 1418 N N . ILE A 1 187 ? -4.85405 9.93323 12.26975 1.000 24.88953 186 ILE A N 1
ATOM 1419 C CA . ILE A 1 187 ? -4.34023 10.16485 10.92548 1.000 23.59849 186 ILE A CA 1
ATOM 1420 C C . ILE A 1 187 ? -3.59170 8.93160 10.43299 1.000 23.55118 186 ILE A C 1
ATOM 1421 O O . ILE A 1 187 ? -3.88618 8.39053 9.36167 1.000 24.53634 186 ILE A O 1
ATOM 1426 N N . PHE A 1 188 ? -2.65129 8.43038 11.23247 1.000 25.86259 187 PHE A N 1
ATOM 1427 C CA . PHE A 1 188 ? -1.85851 7.29465 10.77121 1.000 27.61968 187 PHE A CA 1
ATOM 1428 C C . PHE A 1 188 ? -2.66392 6.01318 10.75544 1.000 23.10843 187 PHE A C 1
ATOM 1429 O O . PHE A 1 188 ? -2.41851 5.14702 9.91247 1.000 37.49807 187 PHE A O 1
ATOM 1437 N N . THR A 1 189 ? -3.65380 5.89575 11.63871 1.000 26.83747 188 THR A N 1
ATOM 1438 C CA . THR A 1 189 ? -4.54341 4.73956 11.61167 1.000 22.74851 188 THR A CA 1
ATOM 1439 C C . THR A 1 189 ? -5.41289 4.74141 10.35958 1.000 28.37659 188 THR A C 1
ATOM 1440 O O . THR A 1 189 ? -5.59615 3.70571 9.70964 1.000 24.02007 188 THR A O 1
ATOM 1444 N N . LEU A 1 190 ? -5.98170 5.89624 10.02266 1.000 25.44696 189 LEU A N 1
ATOM 1445 C CA . LEU A 1 190 ? -6.84519 5.95859 8.85525 1.000 25.17086 189 LEU A CA 1
ATOM 1446 C C . LEU A 1 190 ? -6.05397 5.75277 7.57823 1.000 27.64214 189 LEU A C 1
ATOM 1447 O O . LEU A 1 190 ? -6.56629 5.14554 6.63392 1.000 34.44964 189 LEU A O 1
ATOM 1452 N N . GLY A 1 191 ? -4.80269 6.21837 7.54578 1.000 30.89243 190 GLY A N 1
ATOM 1453 C CA . GLY A 1 191 ? -3.94025 5.91893 6.41642 1.000 28.73159 190 GLY A CA 1
ATOM 1454 C C . GLY A 1 191 ? -4.49304 6.49050 5.12615 1.000 33.01524 190 GLY A C 1
ATOM 1455 O O . GLY A 1 191 ? -4.94097 7.63922 5.06866 1.000 33.01349 190 GLY A O 1
ATOM 1456 N N . ASN A 1 192 ? -4.48031 5.68400 4.07187 1.000 30.87210 191 ASN A N 1
ATOM 1457 C CA . ASN A 1 192 ? -4.96195 6.12869 2.77653 1.000 33.11589 191 ASN A CA 1
ATOM 1458 C C . ASN A 1 192 ? -6.42086 5.75111 2.52391 1.000 33.05627 191 ASN A C 1
ATOM 1459 O O . ASN A 1 192 ? -6.87835 5.80808 1.37474 1.000 36.73280 191 ASN A O 1
ATOM 1464 N N . ARG A 1 193 ? -7.15779 5.36292 3.56271 1.000 29.86214 192 ARG A N 1
ATOM 1465 C CA . ARG A 1 193 ? -8.57918 5.10627 3.40603 1.000 32.84433 192 ARG A CA 1
ATOM 1466 C C . ARG A 1 193 ? -9.32807 6.41946 3.20795 1.000 35.22733 192 ARG A C 1
ATOM 1467 O O . ARG A 1 193 ? -8.88193 7.48472 3.64378 1.000 31.45204 192 ARG A O 1
ATOM 1475 N N . GLU A 1 194 ? -10.47737 6.34196 2.54312 1.000 29.45922 193 GLU A N 1
ATOM 1476 C CA . GLU A 1 194 ? -11.25789 7.54462 2.29627 1.000 29.00342 193 GLU A CA 1
ATOM 1477 C C . GLU A 1 194 ? -11.91498 8.00760 3.58761 1.000 26.77712 193 GLU A C 1
ATOM 1478 O O . GLU A 1 194 ? -12.71578 7.28415 4.18042 1.000 29.71876 193 GLU A O 1
ATOM 1484 N N . ILE A 1 195 ? -11.58779 9.22131 4.00498 1.000 34.50134 194 ILE A N 1
ATOM 1485 C CA . ILE A 1 195 ? -12.01389 9.78164 5.27713 1.000 24.22254 194 ILE A CA 1
ATOM 1486 C C . ILE A 1 195 ? -13.16891 10.74135 5.03850 1.000 32.39516 194 ILE A C 1
ATOM 1487 O O . ILE A 1 195 ? -13.14916 11.53450 4.08582 1.000 40.06812 194 ILE A O 1
ATOM 1492 N N . ARG A 1 196 ? -14.18378 10.65885 5.90001 1.000 32.95667 195 ARG A N 1
ATOM 1493 C CA . ARG A 1 196 ? -15.27577 11.63516 5.96477 1.000 36.48620 195 ARG A CA 1
ATOM 1494 C C . ARG A 1 196 ? -14.79037 12.84357 6.76408 1.000 32.73531 195 ARG A C 1
ATOM 1495 O O . ARG A 1 196 ? -15.02645 12.96784 7.96660 1.000 33.08737 195 ARG A O 1
ATOM 1503 N N . TYR A 1 197 ? -14.08081 13.74391 6.08847 1.000 28.62716 196 TYR A N 1
ATOM 1504 C CA . TYR A 1 197 ? -13.60224 14.95377 6.75394 1.000 30.20097 196 TYR A CA 1
ATOM 1505 C C . TYR A 1 197 ? -14.77084 15.85727 7.15807 1.000 33.41755 196 TYR A C 1
ATOM 1506 O O . TYR A 1 197 ? -15.86182 15.80556 6.58009 1.000 30.45433 196 TYR A O 1
ATOM 1515 N N . LEU A 1 198 ? -14.53546 16.70102 8.16009 1.000 34.88030 197 LEU A N 1
ATOM 1516 C CA . LEU A 1 198 ? -15.54702 17.67918 8.52728 1.000 28.71823 197 LEU A CA 1
ATOM 1517 C C . LEU A 1 198 ? -15.62904 18.74539 7.44355 1.000 35.28966 197 LEU A C 1
ATOM 1518 O O . LEU A 1 198 ? -14.59938 19.24091 6.97246 1.000 35.34298 197 LEU A O 1
ATOM 1523 N N . THR A 1 199 ? -16.85368 19.07989 7.02948 1.000 33.61001 198 THR A N 1
ATOM 1524 C CA . THR A 1 199 ? -17.04651 20.09886 6.00950 1.000 31.78930 198 THR A CA 1
ATOM 1525 C C . THR A 1 199 ? -16.59333 21.45260 6.53125 1.000 34.12946 198 THR A C 1
ATOM 1526 O O . THR A 1 199 ? -16.37163 21.64590 7.72947 1.000 39.13779 198 THR A O 1
ATOM 1530 N N . ALA A 1 200 ? -16.46458 22.40741 5.61071 1.000 39.64896 199 ALA A N 1
ATOM 1531 C CA . ALA A 1 200 ? -16.06931 23.74944 6.01807 1.000 43.65794 199 ALA A CA 1
ATOM 1532 C C . ALA A 1 200 ? -17.08227 24.35230 6.98568 1.000 45.76680 199 ALA A C 1
ATOM 1533 O O . ALA A 1 200 ? -16.70196 25.03133 7.94487 1.000 47.88297 199 ALA A O 1
ATOM 1535 N N . ASP A 1 201 ? -18.37705 24.11147 6.75995 1.000 51.10305 200 ASP A N 1
ATOM 1536 C CA . ASP A 1 201 ? -19.38133 24.65435 7.67379 1.000 50.91990 200 ASP A CA 1
ATOM 1537 C C . ASP A 1 201 ? -19.33936 23.93851 9.01169 1.000 47.41832 200 ASP A C 1
ATOM 1538 O O . ASP A 1 201 ? -19.54383 24.55931 10.06082 1.000 48.39271 200 ASP A O 1
ATOM 1543 N N . GLU A 1 202 ? -19.06501 22.63300 8.99509 1.000 46.73193 201 GLU A N 1
ATOM 1544 C CA . GLU A 1 202 ? -18.93478 21.89071 10.24293 1.000 41.97114 201 GLU A CA 1
ATOM 1545 C C . GLU A 1 202 ? -17.74407 22.36677 11.07943 1.000 38.62767 201 GLU A C 1
ATOM 1546 O O . GLU A 1 202 ? -17.77882 22.26500 12.31031 1.000 33.99231 201 GLU A O 1
ATOM 1552 N N . VAL A 1 203 ? -16.69560 22.89872 10.44464 1.000 37.71099 202 VAL A N 1
ATOM 1553 C CA . VAL A 1 203 ? -15.55315 23.39769 11.20353 1.000 40.11586 202 VAL A CA 1
ATOM 1554 C C . VAL A 1 203 ? -15.83909 24.78249 11.76878 1.000 48.41203 202 VAL A C 1
ATOM 1555 O O . VAL A 1 203 ? -15.39231 25.12023 12.86943 1.000 52.55250 202 VAL A O 1
ATOM 1559 N N . LYS A 1 204 ? -16.57415 25.61073 11.02894 1.000 46.52297 203 LYS A N 1
ATOM 1560 C CA . LYS A 1 204 ? -16.89291 26.93890 11.52352 1.000 47.22134 203 LYS A CA 1
ATOM 1561 C C . LYS A 1 204 ? -17.85835 26.88486 12.69968 1.000 52.46199 203 LYS A C 1
ATOM 1562 O O . LYS A 1 204 ? -17.82350 27.77561 13.55448 1.000 61.08689 203 LYS A O 1
ATOM 1568 N N . GLU A 1 205 ? -18.69895 25.84839 12.77605 1.000 48.13045 204 GLU A N 1
ATOM 1569 C CA . GLU A 1 205 ? -19.62838 25.71805 13.89202 1.000 47.88613 204 GLU A CA 1
ATOM 1570 C C . GLU A 1 205 ? -18.91834 25.56239 15.22807 1.000 49.03272 204 GLU A C 1
ATOM 1571 O O . GLU A 1 205 ? -19.52828 25.82192 16.27151 1.000 48.87354 204 GLU A O 1
ATOM 1577 N N . LEU A 1 206 ? -17.65653 25.12771 15.22091 1.000 46.49206 205 LEU A N 1
ATOM 1578 C CA . LEU A 1 206 ? -16.95070 24.71785 16.42680 1.000 42.86187 205 LEU A CA 1
ATOM 1579 C C . LEU A 1 206 ? -16.02195 25.79831 16.96611 1.000 45.90269 205 LEU A C 1
ATOM 1580 O O . LEU A 1 206 ? -14.97281 25.48387 17.52937 1.000 55.95639 205 LEU A O 1
ATOM 1585 N N . ARG A 1 207 ? -16.37907 27.06445 16.81581 1.000 60.04337 206 ARG A N 1
ATOM 1586 C CA . ARG A 1 207 ? -15.57727 28.13257 17.40229 1.000 67.31947 206 ARG A CA 1
ATOM 1587 C C . ARG A 1 207 ? -16.45316 29.17898 18.07626 1.000 75.04898 206 ARG A C 1
ATOM 1588 O O . ARG A 1 207 ? -17.53306 29.50661 17.58214 1.000 80.59537 206 ARG A O 1
#

InterPro domains:
  IPR001303 Class II aldolase/adducin N-terminal [PF00596] (8-185)
  IPR001303 Class II aldolase/adducin N-terminal [SM01007] (8-187)
  IPR036409 Class II aldolase/adducin N-terminal domain superfamily [G3DSA:3.40.225.10] (1-206)
  IPR036409 Class II aldolase/adducin N-terminal domain superfamily [SSF53639] (1-205)
  IPR050013 3-oxo-tetronate 4-phosphate decarboxylase [NF043034] (2-206)
  IPR050197 Aldolase class II family, sugar metabolism enzymes [PTHR22789] (3-205)

Organism: Klebsiella pneumoniae (NCBI:txid573)

Foldseek 3Di:
DDALVVQLVVQLVLLLVCDVVQQADQQWWKKWFAHPVRWIFIAAASDRSNDGDSQQTWIAHLVGHTDGHHHHHLCVLLVSLLVVQAVQFGMKIWTCGPLLLVLLADPPADQFARQQAQDLPLLQQWNGEGEQEEDDPNDVSSSVVNNVCNNPGQKYRYHNGGIMGTDNGRVSSSVSVVVVSVSSVVPVVCPPPDGPTQDPVSSVVRD

Secondary structure (DSSP, 8-state):
---HHHHHHHHHHHHHHHHHTTSS-TT--EEEEE-TTS-EEEPBTT--GGG--GGG-EEE-TTS-EEESSPBPTTHHHHHHHHTT-TT--EEEE---HHHHHHHT-TT--TT-----SSSHHHHHT----EEPP--TT-HHHHHHHHHHTTT-SEEEETTTEEEEEESSHHHHHHHHHHHHHHHHHHHHHTTSPP-PPPHHHHHTT-